Protein AF-A0A8S3V641-F1 (afdb_monomer)

Radius of gyration: 18.81 Å; Cα contacts (8 Å, |Δi|>4): 255; chains: 1; bounding box: 44×33×54 Å

InterPro domains:
  IPR019095 Mediator complex, subunit Med18 [PF09637] (17-59)
  IPR019095 Mediator complex, subunit Med18 [PF09637] (79-131)
  IPR019095 Mediator complex, subunit Med18 [PTHR13321] (17-131)

Nearest PDB structures (foldseek):
  7ena-assembly1_r  TM=8.636E-01  e=7.183E-16  Homo sapiens
  8trh-assembly1_R  TM=8.699E-01  e=7.711E-15  Homo sapiens
  5oaf-assembly1_C  TM=1.901E-01  e=6.448E-02  Homo sapiens
  8qk4-assembly1_A  TM=2.000E-01  e=1.369E-01  Bacillus subtilis subsp. subtilis str. 168
  4kc5-assembly1_A  TM=2.004E-01  e=4.616E-01  Mycetohabitans rhizoxinica

Mean predicted aligned error: 8.9 Å

Structure (mmCIF, N/CA/C/O backbone):
data_AF-A0A8S3V641-F1
#
_entry.id   AF-A0A8S3V641-F1
#
loop_
_atom_site.group_PDB
_atom_site.id
_atom_site.type_symbol
_atom_site.label_atom_id
_atom_site.label_alt_id
_atom_site.label_comp_id
_atom_site.label_asym_id
_atom_site.label_entity_id
_atom_site.label_seq_id
_atom_site.pdbx_PDB_ins_code
_atom_site.Cartn_x
_atom_site.Cartn_y
_atom_site.Cartn_z
_atom_site.occupancy
_atom_site.B_iso_or_equiv
_atom_site.auth_seq_id
_atom_site.auth_comp_id
_atom_site.auth_asym_id
_atom_site.auth_atom_id
_atom_site.pdbx_PDB_model_num
ATOM 1 N N . MET A 1 1 ? 20.352 8.095 -21.088 1.00 45.38 1 MET A N 1
ATOM 2 C CA . MET A 1 1 ? 20.990 9.124 -20.242 1.00 45.38 1 MET A CA 1
ATOM 3 C C . MET A 1 1 ? 19.860 9.740 -19.429 1.00 45.38 1 MET A C 1
ATOM 5 O O . MET A 1 1 ? 18.964 10.296 -20.045 1.00 45.38 1 MET A O 1
ATOM 9 N N . MET A 1 2 ? 19.784 9.488 -18.116 1.00 52.09 2 MET A N 1
ATOM 10 C CA . MET A 1 2 ? 18.722 10.068 -17.275 1.00 52.09 2 MET A CA 1
ATOM 11 C C . MET A 1 2 ? 18.947 11.575 -17.130 1.00 52.09 2 MET A C 1
ATOM 13 O O . MET A 1 2 ? 20.093 12.003 -17.002 1.00 52.09 2 MET A O 1
ATOM 17 N N . ASP A 1 3 ? 17.864 12.352 -17.146 1.00 77.75 3 ASP A N 1
ATOM 18 C CA . ASP A 1 3 ? 17.896 13.791 -16.883 1.00 77.75 3 ASP A CA 1
ATOM 19 C C . ASP A 1 3 ? 18.476 14.049 -15.473 1.00 77.75 3 ASP A C 1
ATOM 21 O O . ASP A 1 3 ? 17.988 13.463 -14.497 1.00 77.75 3 ASP A O 1
ATOM 25 N N . PRO A 1 4 ? 19.522 14.883 -15.325 1.00 73.12 4 PRO A N 1
ATOM 26 C CA . PRO A 1 4 ? 20.107 15.198 -14.024 1.00 73.12 4 PRO A CA 1
ATOM 27 C C . PRO A 1 4 ? 19.103 15.808 -13.031 1.00 73.12 4 PRO A C 1
ATOM 29 O O . PRO A 1 4 ? 19.246 15.583 -11.827 1.00 73.12 4 PRO A O 1
ATOM 32 N N . GLN A 1 5 ? 18.064 16.508 -13.499 1.00 69.12 5 GLN A N 1
ATOM 33 C CA . GLN A 1 5 ? 16.997 17.031 -12.638 1.00 69.12 5 GLN A CA 1
ATOM 34 C C . GLN A 1 5 ? 16.106 15.908 -12.097 1.00 69.12 5 GLN A C 1
ATOM 36 O O . GLN A 1 5 ? 15.787 15.893 -10.907 1.00 69.12 5 GLN A O 1
ATOM 41 N N . LEU A 1 6 ? 15.782 14.915 -12.931 1.00 66.75 6 LEU A N 1
ATOM 42 C CA . LEU A 1 6 ? 15.034 13.729 -12.513 1.00 66.75 6 LEU A CA 1
ATOM 43 C C . LEU A 1 6 ? 15.841 12.890 -11.511 1.00 66.75 6 LEU A C 1
ATOM 45 O O . LEU A 1 6 ? 15.300 12.433 -10.507 1.00 66.75 6 LEU A O 1
ATOM 49 N N . ALA A 1 7 ? 17.149 12.743 -11.734 1.00 66.31 7 ALA A N 1
ATOM 50 C CA . ALA A 1 7 ? 18.037 12.045 -10.805 1.00 66.31 7 ALA A CA 1
ATOM 51 C C . ALA A 1 7 ? 18.119 12.744 -9.434 1.00 66.31 7 ALA A C 1
ATOM 53 O O . ALA A 1 7 ? 18.244 12.081 -8.404 1.00 66.31 7 ALA A O 1
ATOM 54 N N . GLN A 1 8 ? 18.045 14.076 -9.407 1.00 67.69 8 GLN A N 1
ATOM 55 C CA . GLN A 1 8 ? 18.042 14.849 -8.168 1.00 67.69 8 GLN A CA 1
ATOM 56 C C . GLN A 1 8 ? 16.682 14.801 -7.455 1.00 67.69 8 GLN A C 1
ATOM 58 O O . GLN A 1 8 ? 16.654 14.667 -6.233 1.00 67.69 8 GLN A O 1
ATOM 63 N N . ALA A 1 9 ? 15.573 14.813 -8.199 1.00 65.56 9 ALA A N 1
ATOM 64 C CA . ALA A 1 9 ? 14.230 14.622 -7.653 1.00 65.56 9 ALA A CA 1
ATOM 65 C C . ALA A 1 9 ? 14.045 13.218 -7.046 1.00 65.56 9 ALA A C 1
ATOM 67 O O . ALA A 1 9 ? 13.547 13.096 -5.932 1.00 65.56 9 ALA A O 1
ATOM 68 N N . LEU A 1 10 ? 14.538 12.169 -7.716 1.00 64.56 10 LEU A N 1
ATOM 69 C CA . LEU A 1 10 ? 14.523 10.789 -7.207 1.00 64.56 10 LEU A CA 1
ATOM 70 C C . LEU A 1 10 ? 15.318 10.627 -5.903 1.00 64.56 10 LEU A C 1
ATOM 72 O O . LEU A 1 10 ? 14.926 9.844 -5.047 1.00 64.56 10 LEU A O 1
ATOM 76 N N . LYS A 1 11 ? 16.409 11.385 -5.719 1.00 65.88 11 LYS A N 1
ATOM 77 C CA . LYS A 1 11 ? 17.180 11.389 -4.461 1.00 65.88 11 LYS A CA 1
ATOM 78 C C . LYS A 1 11 ? 16.457 12.078 -3.303 1.00 65.88 11 LYS A C 1
ATOM 80 O O . LYS A 1 11 ? 16.758 11.782 -2.152 1.00 65.88 11 LYS A O 1
ATOM 85 N N . ALA A 1 12 ? 15.563 13.017 -3.601 1.00 66.56 12 ALA A N 1
ATOM 86 C CA . ALA A 1 12 ? 14.781 13.744 -2.605 1.00 66.56 12 ALA A CA 1
ATOM 87 C C . ALA A 1 12 ? 13.410 13.099 -2.335 1.00 66.56 12 ALA A C 1
ATOM 89 O O . ALA A 1 12 ? 12.759 13.449 -1.352 1.00 66.56 12 ALA A O 1
ATOM 90 N N . ALA A 1 13 ? 12.969 12.176 -3.192 1.00 73.94 13 ALA A N 1
ATOM 91 C CA . ALA A 1 13 ? 11.694 11.494 -3.049 1.00 73.94 13 ALA A CA 1
ATOM 92 C C . ALA A 1 13 ? 11.707 10.537 -1.840 1.00 73.94 13 ALA A C 1
ATOM 94 O O . ALA A 1 13 ? 12.716 9.869 -1.586 1.00 73.94 13 ALA A O 1
ATOM 95 N N . PRO A 1 14 ? 10.597 10.440 -1.088 1.00 77.75 14 PRO A N 1
ATOM 96 C CA . PRO A 1 14 ? 10.468 9.474 -0.009 1.00 77.75 14 PRO A CA 1
ATOM 97 C C . PRO A 1 14 ? 10.265 8.076 -0.601 1.00 77.75 14 PRO A C 1
ATOM 99 O O . PRO A 1 14 ? 9.141 7.634 -0.818 1.00 77.75 14 PRO A O 1
ATOM 102 N N . THR A 1 15 ? 11.368 7.395 -0.908 1.00 84.75 15 THR A N 1
ATOM 103 C CA . THR A 1 15 ? 11.342 6.061 -1.520 1.00 84.75 15 THR A CA 1
ATOM 104 C C . THR A 1 15 ? 11.480 4.930 -0.511 1.00 84.75 15 THR A C 1
ATOM 106 O O . THR A 1 15 ? 11.556 3.783 -0.931 1.00 84.75 15 THR A O 1
ATOM 109 N N . ASN A 1 16 ? 11.566 5.210 0.794 1.00 88.38 16 ASN A N 1
ATOM 110 C CA . ASN A 1 16 ? 11.606 4.174 1.823 1.00 88.38 16 ASN A CA 1
ATOM 111 C C . ASN A 1 16 ? 10.283 4.125 2.568 1.00 88.38 16 ASN A C 1
ATOM 113 O O . ASN A 1 16 ? 9.852 5.111 3.163 1.00 88.38 16 ASN A O 1
ATOM 117 N N . GLU A 1 17 ? 9.672 2.951 2.559 1.00 90.69 17 GLU A N 1
ATOM 118 C CA . GLU A 1 17 ? 8.514 2.643 3.375 1.00 90.69 17 GLU A CA 1
ATOM 119 C C . GLU A 1 17 ? 8.972 1.957 4.660 1.00 90.69 17 GLU A C 1
ATOM 121 O O . GLU A 1 17 ? 9.609 0.901 4.626 1.00 90.69 17 GLU A O 1
ATOM 126 N N . TYR A 1 18 ? 8.626 2.575 5.785 1.00 90.88 18 TYR A N 1
ATOM 127 C CA . TYR A 1 18 ? 8.708 1.996 7.116 1.00 90.88 18 TYR A CA 1
ATOM 128 C C . TYR A 1 18 ? 7.359 1.352 7.421 1.00 90.88 18 TYR A C 1
ATOM 130 O O . TYR A 1 18 ? 6.342 2.041 7.418 1.00 90.88 18 TYR A O 1
ATOM 138 N N . LEU A 1 19 ? 7.345 0.047 7.672 1.00 90.44 19 LEU A N 1
ATOM 139 C CA . LEU A 1 19 ? 6.132 -0.758 7.762 1.00 90.44 19 LEU A CA 1
ATOM 140 C C . LEU A 1 19 ? 6.093 -1.572 9.061 1.00 90.44 19 LEU A C 1
ATOM 142 O O . LEU A 1 19 ? 7.030 -2.310 9.386 1.00 90.44 19 LEU A O 1
ATOM 146 N N . LEU A 1 20 ? 4.974 -1.473 9.777 1.00 90.50 20 LEU A N 1
ATOM 147 C CA . LEU A 1 20 ? 4.577 -2.381 10.848 1.00 90.50 20 LEU A CA 1
ATOM 148 C C . LEU A 1 20 ? 3.245 -3.029 10.487 1.00 90.50 20 LEU A C 1
ATOM 150 O O . LEU A 1 20 ? 2.289 -2.346 10.130 1.00 90.50 20 LEU A O 1
ATOM 154 N N . GLN A 1 21 ? 3.183 -4.349 10.628 1.00 89.38 21 GLN A N 1
ATOM 155 C CA . GLN A 1 21 ? 1.979 -5.131 10.385 1.00 89.38 21 GLN A CA 1
ATOM 156 C C . GLN A 1 21 ? 1.665 -5.999 11.600 1.00 89.38 21 GLN A C 1
ATOM 158 O O . GLN A 1 21 ? 2.558 -6.525 12.270 1.00 89.38 21 GLN A O 1
ATOM 163 N N . GLY A 1 22 ? 0.378 -6.145 11.876 1.00 88.75 22 GLY A N 1
ATOM 164 C CA . GLY A 1 22 ? -0.165 -7.004 12.912 1.00 88.75 22 GLY A CA 1
ATOM 165 C C . GLY A 1 22 ? -1.527 -7.535 12.494 1.00 88.75 22 GLY A C 1
ATOM 166 O O . GLY A 1 22 ? -2.053 -7.191 11.440 1.00 88.75 22 GLY A O 1
ATOM 167 N N . SER A 1 23 ? -2.111 -8.381 13.330 1.00 89.25 23 SER A N 1
ATOM 168 C CA . SER A 1 23 ? -3.477 -8.849 13.123 1.00 89.25 23 SER A CA 1
ATOM 169 C C . SER A 1 23 ? -4.273 -8.728 14.408 1.00 89.25 23 SER A C 1
ATOM 171 O O . SER A 1 23 ? -3.712 -8.772 15.507 1.00 89.25 23 SER A O 1
ATOM 173 N N . ILE A 1 24 ? -5.580 -8.566 14.262 1.00 89.06 24 ILE A N 1
ATOM 174 C CA . ILE A 1 24 ? -6.515 -8.547 15.375 1.00 89.06 24 ILE A CA 1
ATOM 175 C C . ILE A 1 24 ? -7.702 -9.448 15.063 1.00 89.06 24 ILE A C 1
ATOM 177 O O . ILE A 1 24 ? -8.190 -9.485 13.938 1.00 89.06 24 ILE A O 1
ATOM 181 N N . LEU A 1 25 ? -8.148 -10.202 16.063 1.00 87.69 25 LEU A N 1
ATOM 182 C CA . LEU A 1 25 ? -9.339 -11.035 15.943 1.00 87.69 25 LEU A CA 1
ATOM 183 C C . LEU A 1 25 ? -10.594 -10.167 15.902 1.00 87.69 25 LEU A C 1
ATOM 185 O O . LEU A 1 25 ? -10.638 -9.097 16.516 1.00 87.69 25 LEU A O 1
ATOM 189 N N . ASP A 1 26 ? -11.644 -10.684 15.274 1.00 84.94 26 ASP A N 1
ATOM 190 C CA . ASP A 1 26 ? -12.930 -9.995 15.169 1.00 84.94 26 ASP A CA 1
ATOM 191 C C . ASP A 1 26 ? -13.490 -9.573 16.529 1.00 84.94 26 ASP A C 1
ATOM 193 O O . ASP A 1 26 ? -13.999 -8.463 16.684 1.00 84.94 26 ASP A O 1
ATOM 197 N N . SER A 1 27 ? -13.296 -10.411 17.550 1.00 86.00 27 SER A N 1
ATOM 198 C CA . SER A 1 27 ? -13.713 -10.148 18.932 1.00 86.00 27 SER A CA 1
ATOM 199 C C . SER A 1 27 ? -13.087 -8.898 19.553 1.00 86.00 27 SER A C 1
ATOM 201 O O . SER A 1 27 ? -13.609 -8.369 20.529 1.00 86.00 27 SER A O 1
ATOM 203 N N . SER A 1 28 ? -11.943 -8.449 19.039 1.00 86.69 28 SER A N 1
ATOM 204 C CA . SER A 1 28 ? -11.170 -7.340 19.604 1.00 86.69 28 SER A CA 1
ATOM 205 C C . SER A 1 28 ? -11.196 -6.091 18.718 1.00 86.69 28 SER A C 1
ATOM 207 O O . SER A 1 28 ? -10.629 -5.066 19.102 1.00 86.69 28 SER A O 1
ATOM 209 N N . LEU A 1 29 ? -11.873 -6.146 17.564 1.00 84.56 29 LEU A N 1
ATOM 210 C CA . LEU A 1 29 ? -11.930 -5.048 16.598 1.00 84.56 29 LEU A CA 1
ATOM 211 C C . LEU A 1 29 ? -12.511 -3.767 17.210 1.00 84.56 29 LEU A C 1
ATOM 213 O O . LEU A 1 29 ? -11.911 -2.702 17.094 1.00 84.56 29 LEU A O 1
ATOM 217 N N . GLU A 1 30 ? -13.663 -3.862 17.877 1.00 85.25 30 GLU A N 1
ATOM 218 C CA . GLU A 1 30 ? -14.359 -2.694 18.436 1.00 85.25 30 GLU A CA 1
ATOM 219 C C . GLU A 1 30 ? -13.501 -1.962 19.477 1.00 85.25 30 GLU A C 1
ATOM 221 O O . GLU A 1 30 ? -13.393 -0.733 19.470 1.00 85.25 30 GLU A O 1
ATOM 226 N N . VAL A 1 31 ? -12.810 -2.734 20.320 1.00 86.81 31 VAL A N 1
ATOM 227 C CA . VAL A 1 31 ? -11.887 -2.215 21.332 1.00 86.81 31 VAL A CA 1
ATOM 228 C C . VAL A 1 31 ? -10.727 -1.463 20.677 1.00 86.81 31 VAL A C 1
ATOM 230 O O . VAL A 1 31 ? -10.370 -0.370 21.124 1.00 86.81 31 VAL A O 1
ATOM 233 N N . LEU A 1 32 ? -10.149 -2.011 19.603 1.00 85.62 32 LEU A N 1
ATOM 234 C CA . LEU A 1 32 ? -9.084 -1.342 18.857 1.00 85.62 32 LEU A CA 1
ATOM 235 C C . LEU A 1 32 ? -9.580 -0.047 18.204 1.00 85.62 32 LEU A C 1
ATOM 237 O O . LEU A 1 32 ? -8.921 0.981 18.345 1.00 85.62 32 LEU A O 1
ATOM 241 N N . LEU A 1 33 ? -10.739 -0.068 17.542 1.00 85.00 33 LEU A N 1
ATOM 242 C CA . LEU A 1 33 ? -11.307 1.113 16.884 1.00 85.00 33 LEU A CA 1
ATOM 243 C C . LEU A 1 33 ? -11.564 2.249 17.878 1.00 85.00 33 LEU A C 1
ATOM 245 O O . LEU A 1 33 ? -11.164 3.385 17.624 1.00 85.00 33 LEU A O 1
ATOM 249 N N . CYS A 1 34 ? -12.167 1.951 19.032 1.00 84.00 34 CYS A N 1
ATOM 250 C CA . CYS A 1 34 ? -12.407 2.948 20.076 1.00 84.00 34 CYS A CA 1
ATOM 251 C C . CYS A 1 34 ? -11.100 3.599 20.559 1.00 84.00 34 CYS A C 1
ATOM 253 O O . CYS A 1 34 ? -11.053 4.801 20.825 1.00 84.00 34 CYS A O 1
ATOM 255 N N . ARG A 1 35 ? -10.018 2.820 20.650 1.00 84.00 35 ARG A N 1
ATOM 256 C CA . ARG A 1 35 ? -8.709 3.310 21.100 1.00 84.00 35 ARG A CA 1
ATOM 257 C C . ARG A 1 35 ? -7.991 4.121 20.045 1.00 84.00 35 ARG A C 1
ATOM 259 O O . ARG A 1 35 ? -7.420 5.147 20.388 1.00 84.00 35 ARG A O 1
ATOM 266 N N . LEU A 1 36 ? -8.036 3.693 18.785 1.00 83.88 36 LEU A N 1
ATOM 267 C CA . LEU A 1 36 ? -7.487 4.471 17.678 1.00 83.88 36 LEU A CA 1
ATOM 268 C C . LEU A 1 36 ? -8.194 5.826 17.573 1.00 83.88 36 LEU A C 1
ATOM 270 O O . LEU A 1 36 ? -7.515 6.842 17.467 1.00 83.88 36 LEU A O 1
ATOM 274 N N . LYS A 1 37 ? -9.526 5.866 17.728 1.00 83.81 37 LYS A N 1
ATOM 275 C CA . LYS A 1 37 ? -10.294 7.124 17.773 1.00 83.81 37 LYS A CA 1
ATOM 276 C C . LYS A 1 37 ? -9.809 8.057 18.888 1.00 83.81 37 LYS A C 1
ATOM 278 O O . LYS A 1 37 ? -9.571 9.231 18.627 1.00 83.81 37 LYS A O 1
ATOM 283 N N . GLY A 1 38 ? -9.601 7.530 20.099 1.00 83.31 38 GLY A N 1
ATOM 284 C CA . GLY A 1 38 ? -9.087 8.315 21.226 1.00 83.31 38 GLY A CA 1
ATOM 285 C C . GLY A 1 38 ? -7.618 8.735 21.086 1.00 83.31 38 GLY A C 1
ATOM 286 O O . GLY A 1 38 ? -7.253 9.831 21.494 1.00 83.31 38 GLY A O 1
ATOM 287 N N . LEU A 1 39 ? -6.769 7.886 20.503 1.00 84.12 39 LEU A N 1
ATOM 288 C CA . LEU A 1 39 ? -5.336 8.150 20.342 1.00 84.12 39 LEU A CA 1
ATOM 289 C C . LEU A 1 39 ? -5.047 9.146 19.213 1.00 84.12 39 LEU A C 1
ATOM 291 O O . LEU A 1 39 ? -4.109 9.932 19.317 1.00 84.12 39 LEU A O 1
ATOM 295 N N . CYS A 1 40 ? -5.840 9.103 18.143 1.00 80.31 40 CYS A N 1
ATOM 296 C CA . CYS A 1 40 ? -5.704 9.978 16.982 1.00 80.31 40 CYS A CA 1
ATOM 297 C C . CYS A 1 40 ? -6.505 11.285 17.103 1.00 80.31 40 CYS A C 1
ATOM 299 O O . CYS A 1 40 ? -6.523 12.047 16.142 1.00 80.31 40 CYS A O 1
ATOM 301 N N . ASP A 1 41 ? -7.179 11.525 18.237 1.00 78.62 41 ASP A N 1
ATOM 302 C CA . ASP A 1 41 ? -8.088 12.667 18.452 1.00 78.62 41 ASP A CA 1
ATOM 303 C C . ASP A 1 41 ? -9.139 12.814 17.326 1.00 78.62 41 ASP A C 1
ATOM 305 O O . ASP A 1 41 ? -9.547 13.901 16.927 1.00 78.62 41 ASP A O 1
ATOM 309 N N . HIS A 1 42 ? -9.551 11.672 16.763 1.00 64.94 42 HIS A N 1
ATOM 310 C CA . HIS A 1 42 ? -10.378 11.555 15.557 1.00 64.94 42 HIS A CA 1
ATOM 311 C C . HIS A 1 42 ? -11.805 11.126 15.935 1.00 64.94 42 HIS A C 1
ATOM 313 O O . HIS A 1 42 ? -12.360 10.184 15.369 1.00 64.94 42 HIS A O 1
ATOM 319 N N . ALA A 1 43 ? -12.368 11.745 16.977 1.00 61.66 43 ALA A N 1
ATOM 320 C CA . ALA A 1 43 ? -13.670 11.356 17.523 1.00 61.66 43 ALA A CA 1
ATOM 321 C C . ALA A 1 43 ? -14.855 11.818 16.650 1.00 61.66 43 ALA A C 1
ATOM 323 O O . ALA A 1 43 ? -15.862 11.114 16.589 1.00 61.66 43 ALA A O 1
ATOM 324 N N . ASP A 1 44 ? -14.712 12.952 15.951 1.00 61.62 44 ASP A N 1
ATOM 325 C CA . ASP A 1 44 ? -15.831 13.664 15.307 1.00 61.62 44 ASP A CA 1
ATOM 326 C C . ASP A 1 44 ? -15.773 13.718 13.768 1.00 61.62 44 ASP A C 1
ATOM 328 O O . ASP A 1 44 ? -16.677 14.251 13.120 1.00 61.62 44 ASP A O 1
ATOM 332 N N . SER A 1 45 ? -14.722 13.190 13.147 1.00 62.22 45 SER A N 1
ATOM 333 C CA . SER A 1 45 ? -14.571 13.197 11.689 1.00 62.22 45 SER A CA 1
ATOM 334 C C . SER A 1 45 ? -15.300 12.025 11.031 1.00 62.22 45 SER A C 1
ATOM 336 O O . SER A 1 45 ? -15.345 10.921 11.582 1.00 62.22 45 SER A O 1
ATOM 338 N N . PRO A 1 46 ? -15.878 12.240 9.834 1.00 63.84 46 PRO A N 1
ATOM 339 C CA . PRO A 1 46 ? -16.498 11.162 9.084 1.00 63.84 46 PRO A CA 1
ATOM 340 C C . PRO A 1 46 ? -15.433 10.120 8.742 1.00 63.84 46 PRO A C 1
ATOM 342 O O . PRO A 1 46 ? -14.366 10.463 8.240 1.00 63.84 46 PRO A O 1
ATOM 345 N N . GLU A 1 47 ? -15.731 8.852 9.016 1.00 63.97 47 GLU A N 1
ATOM 346 C CA . GLU A 1 47 ? -14.837 7.744 8.685 1.00 63.97 47 GLU A CA 1
ATOM 347 C C . GLU A 1 47 ? -14.535 7.760 7.179 1.00 63.97 47 GLU A C 1
ATOM 349 O O . GLU A 1 47 ? -15.448 7.674 6.348 1.00 63.97 47 GLU A O 1
ATOM 354 N N . GLU A 1 48 ? -13.256 7.904 6.826 1.00 64.94 48 GLU A N 1
ATOM 355 C CA 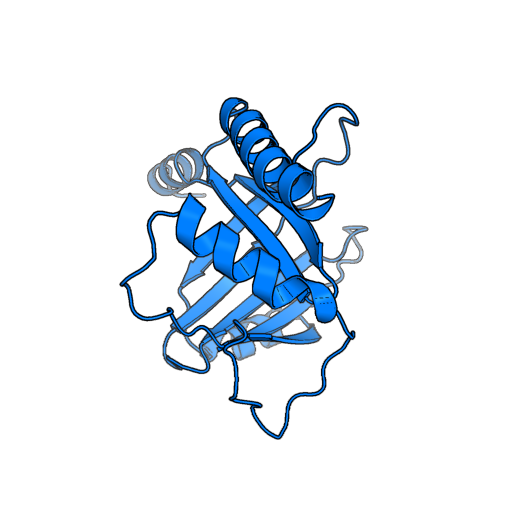. GLU A 1 48 ? -12.821 7.893 5.434 1.00 64.94 48 GL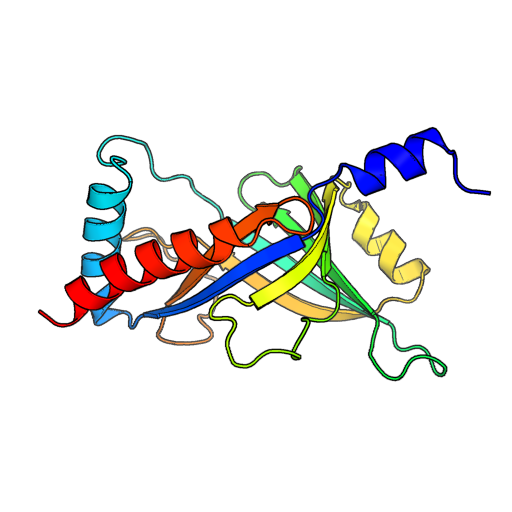U A CA 1
ATOM 356 C C . GLU A 1 48 ? -13.019 6.488 4.859 1.00 64.94 48 GLU A C 1
ATOM 358 O O . GLU A 1 48 ? -12.512 5.492 5.375 1.00 64.94 48 GLU A O 1
ATOM 363 N N . LYS A 1 49 ? -13.822 6.395 3.798 1.00 73.12 49 LYS A N 1
ATOM 364 C CA . LYS A 1 49 ? -14.131 5.120 3.156 1.00 73.12 49 LYS A CA 1
ATOM 365 C C . LYS A 1 49 ? -13.091 4.851 2.087 1.00 73.12 49 LYS A C 1
ATOM 367 O O . LYS A 1 49 ? -13.083 5.540 1.070 1.00 73.12 49 LYS A O 1
ATOM 372 N N . PHE A 1 50 ? -12.297 3.802 2.272 1.00 84.19 50 PHE A N 1
ATOM 373 C CA . PHE A 1 50 ? -11.514 3.234 1.183 1.00 84.19 50 PHE A CA 1
ATOM 374 C C . PHE A 1 50 ? -11.912 1.776 0.948 1.00 84.19 50 PHE A C 1
ATOM 376 O O . PHE A 1 50 ? -12.052 0.969 1.875 1.00 84.19 50 PHE A O 1
ATOM 383 N N . VAL A 1 51 ? -12.151 1.473 -0.321 1.00 89.62 51 VAL A N 1
ATOM 384 C CA . VAL A 1 51 ? -12.345 0.124 -0.837 1.00 89.62 51 VAL A CA 1
ATOM 385 C C . VAL A 1 51 ? -11.560 0.093 -2.126 1.00 89.62 51 VAL A C 1
ATOM 387 O O . VAL A 1 51 ? -11.951 0.755 -3.084 1.00 89.62 51 VAL A O 1
ATOM 390 N N . ASP A 1 52 ? -10.458 -0.634 -2.140 1.00 91.75 52 ASP A N 1
ATOM 391 C CA . ASP A 1 52 ? -9.537 -0.609 -3.263 1.00 91.75 52 ASP A CA 1
ATOM 392 C C . ASP A 1 52 ? -9.299 -2.013 -3.781 1.00 91.75 52 ASP A C 1
ATOM 394 O O . ASP A 1 52 ? -9.153 -2.963 -3.010 1.00 91.75 52 ASP A O 1
ATOM 398 N N . HIS A 1 53 ? -9.275 -2.126 -5.102 1.00 93.81 53 HIS A N 1
ATOM 399 C CA . HIS A 1 53 ? -8.912 -3.352 -5.781 1.00 93.81 53 HIS A CA 1
ATOM 400 C C . HIS A 1 53 ? -7.426 -3.305 -6.119 1.00 93.81 53 HIS A C 1
ATOM 402 O O . HIS A 1 53 ? -6.967 -2.397 -6.816 1.00 93.81 53 HIS A O 1
ATOM 408 N N . GLU A 1 54 ? -6.686 -4.279 -5.606 1.00 95.38 54 GLU A N 1
ATOM 409 C CA . GLU A 1 54 ? -5.250 -4.404 -5.783 1.00 95.38 54 GLU A CA 1
ATOM 410 C C . GLU A 1 54 ? -4.932 -5.650 -6.616 1.00 95.38 54 GLU A C 1
ATOM 412 O O . GLU A 1 54 ? -5.356 -6.759 -6.296 1.00 95.38 54 GLU A O 1
ATOM 417 N N . MET A 1 55 ? -4.184 -5.460 -7.701 1.00 96.44 55 MET A N 1
ATOM 418 C CA . MET A 1 55 ? -3.770 -6.499 -8.641 1.00 96.44 55 MET A CA 1
ATOM 419 C C . MET A 1 55 ? -2.247 -6.559 -8.682 1.00 96.44 55 MET A C 1
ATOM 421 O O . MET A 1 55 ? -1.582 -5.586 -9.045 1.00 96.44 55 MET A O 1
ATOM 425 N N . VAL A 1 56 ? -1.679 -7.714 -8.353 1.00 96.31 56 VAL A N 1
ATOM 426 C CA . VAL A 1 56 ? -0.231 -7.917 -8.328 1.00 96.31 56 VAL A CA 1
ATOM 427 C C . VAL A 1 56 ? 0.219 -8.580 -9.621 1.00 96.31 56 VAL A C 1
ATOM 429 O O . VAL A 1 56 ? -0.178 -9.694 -9.956 1.00 96.31 56 VAL A O 1
ATOM 432 N N . TYR A 1 57 ? 1.092 -7.890 -10.343 1.00 96.12 57 TYR A N 1
ATOM 433 C CA . TYR A 1 57 ? 1.692 -8.326 -11.593 1.00 96.12 57 TYR A CA 1
ATOM 434 C C . TYR A 1 57 ? 3.141 -8.737 -11.366 1.00 96.12 57 TYR A C 1
ATOM 436 O O . TYR A 1 57 ? 3.914 -8.006 -10.752 1.00 96.12 57 TYR A O 1
ATOM 444 N N . ALA A 1 58 ? 3.542 -9.879 -11.917 1.00 94.50 58 ALA A N 1
ATOM 445 C CA . ALA A 1 58 ? 4.905 -10.383 -11.824 1.00 94.50 58 ALA A CA 1
ATOM 446 C C . ALA A 1 58 ? 5.493 -10.687 -13.207 1.00 94.50 58 ALA A C 1
ATOM 448 O O . ALA A 1 58 ? 4.800 -11.147 -14.119 1.00 94.50 58 ALA A O 1
ATOM 449 N N . ILE A 1 59 ? 6.801 -10.481 -13.352 1.00 92.81 59 ILE A N 1
ATOM 450 C CA . ILE A 1 59 ? 7.579 -10.974 -14.488 1.00 92.81 59 ILE A CA 1
ATOM 451 C C . ILE A 1 59 ? 8.789 -11.752 -13.974 1.00 92.81 59 ILE A C 1
ATOM 453 O O . ILE A 1 59 ? 9.519 -11.317 -13.079 1.00 92.81 59 ILE A O 1
ATOM 457 N N . LYS A 1 60 ? 9.003 -12.940 -14.541 1.00 87.56 60 LYS A N 1
ATOM 458 C CA . LYS A 1 60 ? 10.181 -13.763 -14.260 1.00 87.56 60 LYS A CA 1
ATOM 459 C C . LYS A 1 60 ? 11.215 -13.492 -15.338 1.00 87.56 60 LYS A C 1
ATOM 461 O O . LYS A 1 60 ? 10.925 -13.642 -16.521 1.00 87.56 60 LYS A O 1
ATOM 466 N N . ASN A 1 61 ? 12.420 -13.122 -14.928 1.00 79.19 61 ASN A N 1
ATOM 467 C CA . ASN A 1 61 ? 13.552 -13.009 -15.833 1.00 79.19 61 ASN A CA 1
ATOM 468 C C . ASN A 1 61 ? 14.503 -14.179 -15.575 1.00 79.19 61 ASN A C 1
ATOM 470 O O . ASN A 1 61 ? 14.864 -14.430 -14.431 1.00 79.19 61 ASN A O 1
ATOM 474 N N . ALA A 1 62 ? 14.936 -14.878 -16.625 1.00 74.88 62 ALA A N 1
ATOM 475 C CA . ALA A 1 62 ? 15.895 -15.975 -16.500 1.00 74.88 62 ALA A CA 1
ATOM 476 C C . ALA A 1 62 ? 17.232 -15.538 -15.865 1.00 74.88 62 ALA A C 1
ATOM 478 O O . ALA A 1 62 ? 17.952 -16.378 -15.329 1.00 74.88 62 ALA A O 1
ATOM 479 N N . SER A 1 63 ? 17.566 -14.242 -15.909 1.00 76.75 63 SER A N 1
ATOM 480 C CA . SER A 1 63 ? 18.790 -13.691 -15.319 1.00 76.75 63 SER A CA 1
ATOM 481 C C . SER A 1 63 ? 18.653 -13.199 -13.873 1.00 76.75 63 SER A C 1
ATOM 483 O O . SER A 1 63 ? 19.678 -13.027 -13.214 1.00 76.75 63 SER A O 1
ATOM 485 N N . ILE A 1 64 ? 17.435 -12.972 -13.362 1.00 74.00 64 ILE A N 1
ATOM 486 C CA . ILE A 1 64 ? 17.203 -12.438 -12.009 1.00 74.00 64 ILE A CA 1
ATOM 487 C C . ILE A 1 64 ? 16.444 -13.493 -11.192 1.00 74.00 64 ILE A C 1
ATOM 489 O O . ILE A 1 64 ? 15.319 -13.837 -11.546 1.00 74.00 64 ILE A O 1
ATOM 493 N N . PRO A 1 65 ? 17.021 -14.010 -10.091 1.00 74.38 65 PRO A N 1
ATOM 494 C CA . PRO A 1 65 ? 16.433 -15.129 -9.352 1.00 74.38 65 PRO A CA 1
ATOM 495 C C . PRO A 1 65 ? 15.112 -14.790 -8.644 1.00 74.38 65 PRO A C 1
ATOM 497 O O . PRO A 1 65 ? 14.336 -15.699 -8.359 1.00 74.38 65 PRO A O 1
ATOM 500 N N . GLN A 1 66 ? 14.835 -13.512 -8.366 1.00 79.50 66 GLN A N 1
ATOM 501 C CA . GLN A 1 66 ? 13.552 -13.064 -7.817 1.00 79.50 66 GLN A CA 1
ATOM 502 C C . GLN A 1 66 ? 12.669 -12.447 -8.912 1.00 79.50 66 GLN A C 1
ATOM 504 O O . GLN A 1 66 ? 13.170 -11.651 -9.711 1.00 79.50 66 GLN A O 1
ATOM 509 N N . PRO A 1 67 ? 11.365 -12.788 -8.957 1.00 84.81 67 PRO A N 1
ATOM 510 C CA . PRO A 1 67 ? 10.434 -12.154 -9.878 1.00 84.81 67 PRO A CA 1
ATOM 511 C C . PRO A 1 67 ? 10.317 -10.663 -9.556 1.00 84.81 67 PRO A C 1
ATOM 513 O O . PRO A 1 67 ? 10.187 -10.279 -8.395 1.00 84.81 67 PRO A O 1
ATOM 516 N N . LEU A 1 68 ? 10.345 -9.827 -10.591 1.00 89.62 68 LEU A N 1
ATOM 517 C CA . LEU A 1 68 ? 10.022 -8.413 -10.447 1.00 89.62 68 LEU A CA 1
ATOM 518 C C . LEU A 1 68 ? 8.502 -8.290 -10.318 1.00 89.62 68 LEU A C 1
ATOM 520 O O . LEU A 1 68 ? 7.780 -8.845 -11.149 1.00 89.62 68 LEU A O 1
ATOM 524 N N . GLN A 1 69 ? 8.033 -7.584 -9.290 1.00 92.44 69 GLN A N 1
ATOM 525 C CA . GLN A 1 69 ? 6.611 -7.429 -8.988 1.00 92.44 69 GLN A CA 1
ATOM 526 C C . GLN A 1 69 ? 6.198 -5.955 -8.987 1.00 92.44 69 GLN A C 1
ATOM 528 O O . GLN A 1 69 ? 6.927 -5.093 -8.493 1.00 92.44 69 GLN A O 1
ATOM 533 N N . TYR A 1 70 ? 5.006 -5.695 -9.513 1.00 95.06 70 TYR A N 1
ATOM 534 C CA . TYR A 1 70 ? 4.298 -4.425 -9.416 1.00 95.06 70 TYR A CA 1
ATOM 535 C C . TYR A 1 70 ? 2.908 -4.666 -8.836 1.00 95.06 70 TYR A C 1
ATOM 537 O O . TYR A 1 70 ? 2.262 -5.655 -9.172 1.00 95.06 70 TYR A O 1
ATOM 545 N N . SER A 1 71 ? 2.443 -3.749 -7.999 1.00 95.75 71 SER A N 1
ATOM 546 C CA . SER A 1 71 ? 1.062 -3.701 -7.534 1.00 95.75 71 SER A CA 1
ATOM 547 C C . SER A 1 71 ? 0.333 -2.572 -8.260 1.00 95.75 71 SER A C 1
ATOM 549 O O . SER A 1 71 ? 0.818 -1.442 -8.302 1.00 95.75 71 SER A O 1
ATOM 551 N N . VAL A 1 72 ? -0.802 -2.884 -8.878 1.00 96.81 72 VAL A N 1
ATOM 552 C CA . VAL A 1 72 ? -1.718 -1.901 -9.457 1.00 96.81 72 VAL A CA 1
ATOM 553 C C . VAL A 1 72 ? -2.913 -1.785 -8.532 1.00 96.81 72 VAL A C 1
ATOM 555 O O . VAL A 1 72 ? -3.614 -2.769 -8.309 1.00 96.81 72 VAL A O 1
ATOM 558 N N . ARG A 1 73 ? -3.169 -0.583 -8.028 1.00 95.56 73 ARG A N 1
ATOM 559 C CA . ARG A 1 73 ? -4.301 -0.285 -7.151 1.00 95.56 73 ARG A CA 1
ATOM 560 C C . ARG A 1 73 ? -5.232 0.699 -7.837 1.00 95.56 73 ARG A C 1
ATOM 562 O O . ARG A 1 73 ? -4.770 1.680 -8.417 1.00 95.56 73 ARG A O 1
ATOM 569 N N . HIS A 1 74 ? -6.534 0.475 -7.722 1.00 94.69 74 HIS A N 1
ATOM 570 C CA . HIS A 1 74 ? -7.522 1.512 -8.005 1.00 94.69 74 HIS A CA 1
ATOM 571 C C . HIS A 1 74 ? -8.634 1.527 -6.969 1.00 94.69 74 HIS A C 1
ATOM 573 O O . HIS A 1 74 ? -8.933 0.504 -6.345 1.00 94.69 74 HIS A O 1
ATOM 579 N N . SER A 1 75 ? -9.222 2.705 -6.766 1.00 91.44 75 SER A N 1
ATOM 580 C CA . SER A 1 75 ? -10.293 2.855 -5.790 1.00 91.44 75 SER A CA 1
ATOM 581 C C . SER A 1 75 ? -11.650 2.489 -6.373 1.00 91.44 75 SER A C 1
ATOM 583 O O . SER A 1 75 ? -12.101 3.073 -7.351 1.00 91.44 75 SER A O 1
ATOM 585 N N . LEU A 1 76 ? -12.369 1.592 -5.704 1.00 89.31 76 LEU A N 1
ATOM 586 C CA . LEU A 1 76 ? -13.752 1.250 -6.047 1.00 89.31 76 LEU A CA 1
ATOM 587 C C . LEU A 1 76 ? -14.743 2.346 -5.631 1.00 89.31 76 LEU A C 1
ATOM 589 O O . LEU A 1 76 ? -15.884 2.352 -6.090 1.00 89.31 76 LEU A O 1
ATOM 593 N N . VAL A 1 77 ? -14.318 3.275 -4.767 1.00 87.38 77 VAL A N 1
ATOM 594 C CA . VAL A 1 77 ? -15.100 4.461 -4.381 1.00 87.38 77 VAL A CA 1
ATOM 595 C C . VAL A 1 77 ? -14.852 5.616 -5.357 1.00 87.38 77 VAL A C 1
ATOM 597 O O . VAL A 1 77 ? -15.775 6.367 -5.669 1.00 87.38 77 VAL A O 1
ATOM 600 N N . GLN A 1 78 ? -13.619 5.745 -5.859 1.00 87.62 78 GLN A N 1
ATOM 601 C CA . GLN A 1 78 ? -13.205 6.751 -6.842 1.00 87.62 78 GLN A CA 1
ATOM 602 C C . GLN A 1 78 ? -12.500 6.071 -8.034 1.00 87.62 78 GLN A C 1
ATOM 604 O O . GLN A 1 78 ? -11.268 6.045 -8.070 1.00 87.62 78 GLN A O 1
ATOM 609 N N . PRO A 1 79 ? -13.255 5.547 -9.022 1.00 84.62 79 PRO A N 1
ATOM 610 C CA . PRO A 1 79 ? -12.716 4.691 -10.094 1.00 84.62 79 PRO A CA 1
ATOM 611 C C . PRO A 1 79 ? -11.650 5.333 -10.990 1.00 84.62 79 PRO A C 1
ATOM 613 O O . PRO A 1 79 ? -10.911 4.636 -11.679 1.00 84.62 79 PRO A O 1
ATOM 616 N N . GLU A 1 80 ? -11.565 6.662 -10.984 1.00 86.94 80 GLU A N 1
ATOM 617 C CA . GLU A 1 80 ? -10.580 7.440 -11.742 1.00 86.94 80 GLU A CA 1
ATOM 618 C C . GLU A 1 80 ? -9.167 7.370 -11.124 1.00 86.94 80 GLU A C 1
ATOM 620 O O . GLU A 1 80 ? -8.185 7.747 -11.761 1.00 86.94 80 GLU A O 1
ATOM 625 N N . ASN A 1 81 ? -9.040 6.923 -9.870 1.00 90.81 81 ASN A N 1
ATOM 626 C CA . ASN A 1 81 ? -7.777 6.920 -9.140 1.00 90.81 81 ASN A CA 1
ATOM 627 C C . ASN A 1 81 ? -7.036 5.592 -9.334 1.00 90.81 81 ASN A C 1
ATOM 629 O O . ASN A 1 81 ? -7.308 4.626 -8.622 1.00 90.81 81 ASN A O 1
ATOM 633 N N . TRP A 1 82 ? -6.097 5.568 -10.283 1.00 94.81 82 TRP A N 1
ATOM 634 C CA . TRP A 1 82 ? -5.221 4.429 -10.559 1.00 94.81 82 TRP A CA 1
ATOM 635 C C . TRP A 1 82 ? -3.791 4.707 -10.113 1.00 94.81 82 TRP A C 1
ATOM 637 O O . TRP A 1 82 ? -3.231 5.776 -10.361 1.00 94.81 82 TRP A O 1
ATOM 647 N N . GLN A 1 83 ? -3.166 3.711 -9.501 1.00 95.06 83 GLN A N 1
ATOM 648 C CA . GLN A 1 83 ? -1.823 3.797 -8.948 1.00 95.06 83 GLN A CA 1
ATOM 649 C C . GLN A 1 83 ? -1.017 2.559 -9.328 1.00 95.06 83 GLN A C 1
ATOM 651 O O . GLN A 1 83 ? -1.509 1.433 -9.250 1.00 95.06 83 GLN A O 1
ATOM 656 N N . LEU A 1 84 ? 0.234 2.776 -9.723 1.00 95.94 84 LEU A N 1
ATOM 657 C CA . LEU A 1 84 ? 1.214 1.726 -9.956 1.00 95.94 84 LEU A CA 1
ATOM 658 C C . LEU A 1 84 ? 2.304 1.837 -8.897 1.00 95.94 84 LEU A C 1
ATOM 660 O O . LEU A 1 84 ? 3.030 2.831 -8.834 1.00 95.94 84 LEU A O 1
ATOM 664 N N . ARG A 1 85 ? 2.451 0.778 -8.108 1.00 94.25 85 ARG A N 1
ATOM 665 C CA . ARG A 1 85 ? 3.400 0.698 -7.00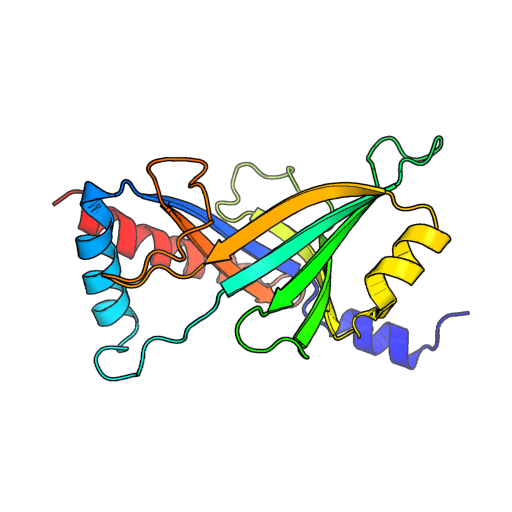9 1.00 94.25 85 ARG A CA 1
ATOM 666 C C . ARG A 1 85 ? 4.452 -0.373 -7.255 1.00 94.25 85 ARG A C 1
ATOM 668 O O . ARG A 1 85 ? 4.153 -1.537 -7.518 1.00 94.25 85 ARG A O 1
ATOM 675 N N . TYR A 1 86 ? 5.708 0.020 -7.108 1.00 92.19 86 TYR A N 1
ATOM 676 C CA . TYR A 1 86 ? 6.844 -0.881 -6.989 1.00 92.19 86 TYR A CA 1
ATOM 677 C C . TYR A 1 86 ? 7.219 -1.050 -5.524 1.00 92.19 86 TYR A C 1
ATOM 679 O O . TYR A 1 86 ? 7.414 -0.059 -4.820 1.00 92.19 86 TYR A O 1
ATOM 687 N N . LEU A 1 87 ? 7.401 -2.297 -5.099 1.00 87.19 87 LEU A N 1
ATOM 688 C CA . LEU A 1 87 ? 7.939 -2.632 -3.788 1.00 87.19 87 LEU A CA 1
ATOM 689 C C . LEU A 1 87 ? 9.259 -3.375 -3.982 1.00 87.19 87 LEU A C 1
ATOM 691 O O . LEU A 1 87 ? 9.309 -4.459 -4.561 1.00 87.19 87 LEU A O 1
ATOM 695 N N . GLY A 1 88 ? 10.344 -2.760 -3.524 1.00 82.81 88 GLY A N 1
ATOM 696 C CA . GLY A 1 88 ? 11.662 -3.369 -3.526 1.00 82.81 88 GLY A CA 1
ATOM 697 C C . GLY A 1 88 ? 11.804 -4.433 -2.444 1.00 82.81 88 GLY A C 1
ATOM 698 O O . GLY A 1 88 ? 10.969 -4.580 -1.552 1.00 82.81 88 GLY A O 1
ATOM 699 N N . HIS A 1 89 ? 12.912 -5.167 -2.515 1.00 75.38 89 HIS A N 1
ATOM 700 C CA . HIS A 1 89 ? 13.218 -6.188 -1.525 1.00 75.38 89 HIS A CA 1
ATOM 701 C C . HIS A 1 89 ? 13.357 -5.574 -0.126 1.00 75.38 89 HIS A C 1
ATOM 703 O O . HIS A 1 89 ? 14.020 -4.547 0.046 1.00 75.38 89 HIS A O 1
ATOM 709 N N . SER A 1 90 ? 12.750 -6.219 0.869 1.00 68.12 90 SER A N 1
ATOM 710 C CA . SER A 1 90 ? 12.920 -5.848 2.270 1.00 68.12 90 SER A CA 1
ATOM 711 C C . SER A 1 90 ? 14.366 -6.084 2.682 1.00 68.12 90 SER A C 1
ATOM 713 O O . SER A 1 90 ? 14.925 -7.155 2.440 1.00 68.12 90 SER A O 1
ATOM 715 N N . GLU A 1 91 ? 14.978 -5.119 3.354 1.00 66.31 91 GLU A N 1
ATOM 716 C CA . GLU A 1 91 ? 16.311 -5.316 3.909 1.00 66.31 91 GLU A CA 1
ATOM 717 C C . GLU A 1 91 ? 16.234 -6.255 5.132 1.00 66.31 91 GLU A C 1
ATOM 719 O O . GLU A 1 91 ? 16.200 -5.814 6.284 1.00 66.31 91 GLU A O 1
ATOM 724 N N . MET A 1 92 ? 16.213 -7.573 4.905 1.00 58.00 92 MET A N 1
ATOM 725 C CA . MET A 1 92 ? 16.184 -8.605 5.958 1.00 58.00 92 MET A CA 1
ATOM 726 C C . MET A 1 92 ? 17.533 -8.762 6.698 1.00 58.00 92 MET A C 1
ATOM 728 O O . MET A 1 92 ? 17.925 -9.866 7.070 1.00 58.00 92 MET A O 1
ATOM 732 N N . GLY A 1 93 ? 18.282 -7.673 6.879 1.00 55.09 93 GLY A N 1
ATOM 733 C CA . GLY A 1 93 ? 19.660 -7.710 7.373 1.00 55.09 93 GLY A CA 1
ATOM 734 C C . GLY A 1 93 ? 19.814 -7.602 8.889 1.00 55.09 93 GLY A C 1
ATOM 735 O O . GLY A 1 93 ? 20.774 -8.136 9.436 1.00 55.09 93 GLY A O 1
ATOM 736 N N . ASP A 1 94 ? 18.884 -6.945 9.585 1.00 64.38 94 ASP A N 1
ATOM 737 C CA . ASP A 1 94 ? 19.104 -6.566 10.981 1.00 64.38 94 ASP A CA 1
ATOM 738 C C . ASP A 1 94 ? 17.941 -6.976 11.890 1.00 64.38 94 ASP A C 1
ATOM 740 O O . ASP A 1 94 ? 16.881 -6.353 11.905 1.00 64.38 94 ASP A O 1
ATOM 744 N N . LYS A 1 95 ? 18.169 -8.030 12.684 1.00 66.12 95 LYS A N 1
ATOM 745 C CA . LYS A 1 95 ? 17.221 -8.542 13.688 1.00 66.12 95 LYS A CA 1
ATOM 746 C C . LYS A 1 95 ? 16.959 -7.554 14.832 1.00 66.12 95 LYS A C 1
ATOM 748 O O . LYS A 1 95 ? 16.060 -7.798 15.631 1.00 66.12 95 LYS A O 1
ATOM 753 N N . SER A 1 96 ? 17.744 -6.480 14.949 1.00 66.75 96 SER A N 1
ATOM 754 C CA . SER A 1 96 ? 17.512 -5.417 15.929 1.00 66.75 96 SER A CA 1
ATOM 755 C C . SER A 1 96 ? 16.450 -4.407 15.471 1.00 66.75 96 SER A C 1
ATOM 757 O O . SER A 1 96 ? 15.882 -3.689 16.303 1.00 66.75 96 SER A O 1
ATOM 759 N N . ARG A 1 97 ? 16.125 -4.375 14.169 1.00 72.19 97 ARG A N 1
ATOM 760 C CA . ARG A 1 97 ? 15.108 -3.474 13.620 1.00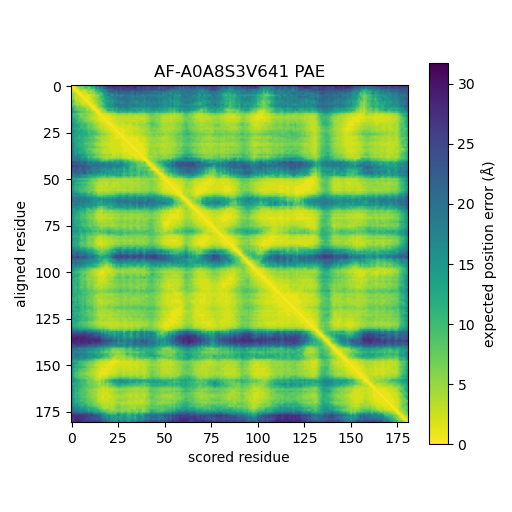 72.19 97 ARG A CA 1
ATOM 761 C C . ARG A 1 97 ? 13.714 -4.028 13.881 1.00 72.19 97 ARG A C 1
ATOM 763 O O . ARG A 1 97 ? 13.386 -5.152 13.520 1.00 72.19 97 ARG A O 1
ATOM 770 N N . HIS A 1 98 ? 12.895 -3.205 14.527 1.00 73.75 98 HIS A N 1
ATOM 771 C CA . HIS A 1 98 ? 11.525 -3.554 14.907 1.00 73.75 98 HIS A CA 1
ATOM 772 C C . HIS A 1 98 ? 10.516 -3.239 13.795 1.00 73.75 98 HIS A C 1
ATOM 774 O O . HIS A 1 98 ? 9.394 -3.728 13.849 1.00 73.75 98 HIS A O 1
ATOM 780 N N . THR A 1 99 ? 10.930 -2.446 12.803 1.00 83.81 99 THR A N 1
ATOM 781 C CA . THR A 1 99 ? 10.123 -1.974 11.676 1.00 83.81 99 THR A CA 1
ATOM 782 C C . THR A 1 99 ? 10.738 -2.479 10.379 1.00 83.81 99 THR A C 1
ATOM 784 O O . THR A 1 99 ? 11.959 -2.416 10.208 1.00 83.81 99 THR A O 1
ATOM 787 N N . LEU A 1 100 ? 9.906 -2.984 9.469 1.00 86.94 100 LEU A N 1
ATOM 788 C CA . LEU A 1 100 ? 10.350 -3.400 8.145 1.00 86.94 100 LEU A CA 1
ATOM 789 C C . LEU A 1 100 ? 10.632 -2.154 7.306 1.00 86.94 100 LEU A C 1
ATOM 791 O O . LEU A 1 100 ? 9.814 -1.242 7.275 1.00 86.94 100 LEU A O 1
ATOM 795 N N . ILE A 1 101 ? 11.780 -2.124 6.630 1.00 87.44 101 ILE A N 1
ATOM 796 C CA . ILE A 1 101 ? 12.140 -1.047 5.705 1.00 87.44 101 ILE A CA 1
ATOM 797 C C . ILE A 1 101 ? 12.317 -1.656 4.320 1.00 87.44 101 ILE A C 1
ATOM 799 O O . ILE A 1 101 ? 13.079 -2.616 4.144 1.00 87.44 101 ILE A O 1
ATOM 803 N N . ARG A 1 102 ? 11.596 -1.107 3.344 1.00 87.56 102 ARG A N 1
ATOM 804 C CA . ARG A 1 102 ? 11.701 -1.499 1.936 1.00 87.56 102 ARG A CA 1
ATOM 805 C C . ARG A 1 102 ? 11.605 -0.286 1.026 1.00 87.56 102 ARG A C 1
ATOM 807 O O . ARG A 1 102 ? 10.986 0.716 1.376 1.00 87.56 102 ARG A O 1
ATOM 814 N N . ASN A 1 103 ? 12.186 -0.405 -0.164 1.00 87.81 103 ASN A N 1
ATOM 815 C CA . ASN A 1 103 ? 11.991 0.610 -1.189 1.00 87.81 103 ASN A CA 1
ATOM 816 C C . ASN A 1 103 ? 10.536 0.579 -1.675 1.00 87.81 103 ASN A C 1
ATOM 818 O O . ASN A 1 103 ? 10.006 -0.493 -1.953 1.00 87.81 103 ASN A O 1
ATOM 822 N N . CYS A 1 104 ? 9.916 1.741 -1.815 1.00 89.62 104 CYS A N 1
ATOM 823 C CA . CYS A 1 104 ? 8.575 1.920 -2.345 1.00 89.62 104 CYS A CA 1
ATOM 824 C C . CYS A 1 104 ? 8.593 3.073 -3.348 1.00 89.62 104 CYS A C 1
ATOM 826 O O . CYS A 1 104 ? 9.129 4.146 -3.067 1.00 89.62 104 CYS A O 1
ATOM 828 N N . VAL A 1 105 ? 8.039 2.843 -4.535 1.00 89.88 105 VAL A N 1
ATOM 829 C CA . VAL A 1 105 ? 7.810 3.891 -5.533 1.00 89.88 105 VAL A CA 1
ATOM 830 C C . VAL A 1 105 ? 6.362 3.795 -5.963 1.00 89.88 105 VAL A C 1
ATOM 832 O O . VAL A 1 105 ? 5.935 2.737 -6.415 1.00 89.88 105 VAL A O 1
ATOM 835 N N . ASP A 1 106 ? 5.632 4.892 -5.825 1.00 90.75 106 ASP A N 1
ATOM 836 C CA . ASP A 1 106 ? 4.218 4.984 -6.169 1.00 90.75 106 ASP A CA 1
ATOM 837 C C . ASP A 1 106 ? 4.012 6.110 -7.182 1.00 90.75 106 ASP A C 1
ATOM 839 O O . ASP A 1 106 ? 4.595 7.193 -7.050 1.00 90.75 106 ASP A O 1
ATOM 843 N N . VAL A 1 107 ? 3.229 5.835 -8.220 1.00 91.75 107 VAL A N 1
ATOM 844 C CA . VAL A 1 107 ? 2.957 6.767 -9.309 1.00 91.75 107 VAL A CA 1
ATOM 845 C C . VAL A 1 107 ? 1.489 6.661 -9.704 1.00 91.75 107 VAL A C 1
ATOM 847 O O . VAL A 1 107 ? 0.974 5.570 -9.945 1.00 91.75 107 VAL A O 1
ATOM 850 N N . ALA A 1 108 ? 0.829 7.813 -9.824 1.00 94.31 108 ALA A N 1
ATOM 851 C CA . ALA A 1 108 ? -0.512 7.890 -10.387 1.00 94.31 108 ALA A CA 1
ATOM 852 C C . ALA A 1 108 ? -0.487 7.539 -11.881 1.00 94.31 108 ALA A C 1
ATOM 854 O O . ALA A 1 108 ? 0.383 7.982 -12.634 1.00 94.31 108 ALA A O 1
ATOM 855 N N . THR A 1 109 ? -1.458 6.747 -12.309 1.00 94.12 109 THR A N 1
ATOM 856 C CA . THR A 1 109 ? 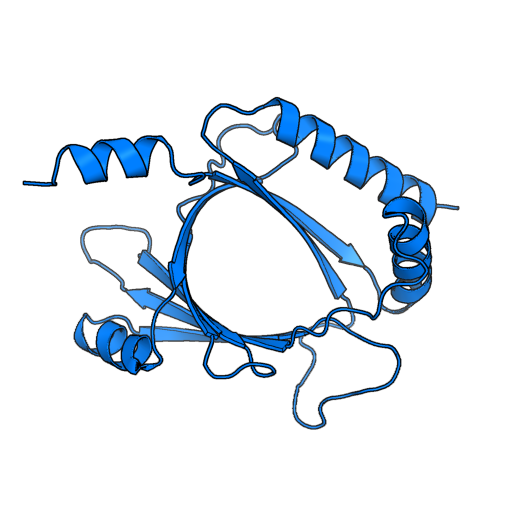-1.588 6.246 -13.678 1.00 94.12 109 THR A CA 1
ATOM 857 C C . THR A 1 109 ? -3.037 6.363 -14.140 1.00 94.12 109 THR A C 1
ATOM 859 O O . THR A 1 109 ? -3.889 6.871 -13.417 1.00 94.12 109 THR A O 1
ATOM 862 N N . SER A 1 110 ? -3.304 5.930 -15.366 1.00 94.25 110 SER A N 1
ATOM 863 C CA . SER A 1 110 ? -4.648 5.674 -15.883 1.00 94.25 110 SER A CA 1
ATOM 864 C C . SER A 1 110 ? -4.899 4.166 -15.976 1.00 94.25 110 SER A C 1
ATOM 866 O O . SER A 1 110 ? -3.972 3.362 -15.871 1.00 94.25 110 SER A O 1
ATO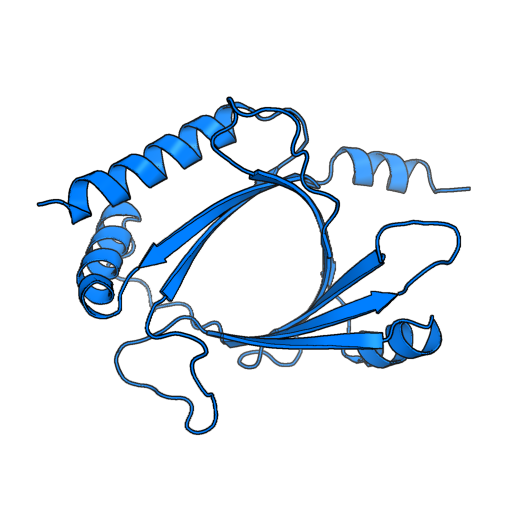M 868 N N . ASP A 1 111 ? -6.145 3.781 -16.223 1.00 92.50 111 ASP A N 1
ATOM 869 C CA . ASP A 1 111 ? -6.599 2.393 -16.387 1.00 92.50 111 ASP A CA 1
ATOM 870 C C . ASP A 1 111 ? -5.839 1.582 -17.459 1.00 92.50 111 ASP A C 1
ATOM 872 O O . ASP A 1 111 ? -5.665 0.366 -17.331 1.00 92.50 111 ASP A O 1
ATOM 876 N N . ASN A 1 112 ? -5.295 2.247 -18.484 1.00 94.94 112 ASN A N 1
ATOM 877 C CA . ASN A 1 112 ? -4.450 1.634 -19.516 1.00 94.94 112 ASN A CA 1
ATOM 878 C C . ASN A 1 112 ? -3.158 0.975 -18.981 1.00 94.94 112 ASN A C 1
ATOM 880 O O . ASN A 1 112 ? -2.493 0.248 -19.727 1.00 94.94 112 ASN A O 1
ATOM 884 N N . VAL A 1 113 ? -2.801 1.185 -17.707 1.00 95.50 113 VAL A N 1
ATOM 885 C CA . VAL A 1 113 ? -1.653 0.542 -17.050 1.00 95.50 113 VAL A CA 1
ATOM 886 C C . VAL A 1 113 ? -1.721 -0.986 -17.128 1.00 95.50 113 VAL A C 1
ATOM 888 O O . VAL A 1 113 ? -0.688 -1.639 -17.285 1.00 95.50 113 VAL A O 1
ATOM 891 N N . LEU A 1 114 ? -2.924 -1.569 -17.103 1.00 95.25 114 LEU A N 1
ATOM 892 C CA . LEU A 1 114 ? -3.110 -3.019 -17.195 1.00 95.25 114 LEU A CA 1
ATOM 893 C C . LEU A 1 114 ? -2.677 -3.556 -18.565 1.00 95.25 114 LEU A C 1
ATOM 895 O O . LEU A 1 114 ? -1.935 -4.539 -18.654 1.00 95.25 114 LEU A O 1
ATOM 899 N N . GLN A 1 115 ? -3.096 -2.875 -19.636 1.00 96.00 115 GLN A N 1
ATOM 900 C CA . GLN A 1 115 ? -2.693 -3.215 -20.999 1.00 96.00 115 GLN A CA 1
ATOM 901 C C . GLN A 1 115 ? -1.181 -3.046 -21.170 1.00 96.00 115 GLN A C 1
ATOM 903 O O . GLN A 1 115 ? -0.517 -3.946 -21.687 1.00 96.00 115 GLN A O 1
ATOM 908 N N . PHE A 1 116 ? -0.633 -1.933 -20.679 1.00 96.31 116 PHE A N 1
ATOM 909 C CA . PHE A 1 116 ? 0.801 -1.665 -20.725 1.00 96.31 116 PHE A CA 1
ATOM 910 C C . PHE A 1 116 ? 1.617 -2.783 -20.055 1.00 96.31 116 PHE A C 1
ATOM 912 O O . PHE A 1 116 ? 2.547 -3.316 -20.659 1.00 96.31 116 PHE A O 1
ATOM 919 N N . LEU A 1 117 ? 1.251 -3.200 -18.837 1.00 95.75 117 LEU A N 1
ATOM 920 C CA . LEU A 1 117 ? 1.947 -4.277 -18.126 1.00 95.75 117 LEU A CA 1
ATOM 921 C C . LEU A 1 117 ? 1.876 -5.607 -18.886 1.00 95.75 117 LEU A C 1
ATOM 923 O O . LEU A 1 117 ? 2.883 -6.315 -18.994 1.00 95.75 117 LEU A O 1
ATOM 927 N N . HIS A 1 118 ? 0.715 -5.931 -19.458 1.00 94.69 118 HIS A N 1
ATOM 928 C CA . HIS A 1 118 ? 0.543 -7.139 -20.260 1.00 94.69 118 HIS A CA 1
ATOM 929 C C . HIS A 1 118 ? 1.441 -7.145 -21.511 1.00 94.69 118 HIS A C 1
ATOM 931 O O . HIS A 1 118 ? 2.088 -8.162 -21.794 1.00 94.69 118 HIS A O 1
ATOM 937 N N . GLU A 1 119 ? 1.515 -6.018 -22.228 1.00 96.50 119 GLU A N 1
ATOM 938 C CA . GLU A 1 119 ? 2.362 -5.828 -23.415 1.00 96.50 119 GLU A CA 1
ATOM 939 C C . GLU A 1 119 ? 3.859 -5.908 -23.088 1.00 96.50 119 GLU A C 1
ATOM 941 O O . GLU A 1 119 ? 4.626 -6.496 -23.851 1.00 96.50 119 GLU A O 1
ATOM 946 N N . VAL A 1 120 ? 4.272 -5.395 -21.924 1.00 94.50 120 VAL A N 1
ATOM 947 C CA . VAL A 1 120 ? 5.656 -5.498 -21.420 1.00 94.50 120 VAL A CA 1
ATOM 948 C C . VAL A 1 120 ? 6.019 -6.937 -21.015 1.00 94.50 120 VAL A C 1
ATOM 950 O O . VAL A 1 120 ? 7.198 -7.279 -20.915 1.00 94.50 120 VAL A O 1
ATOM 953 N N . GLY A 1 121 ? 5.027 -7.812 -20.830 1.00 94.56 121 GLY A N 1
ATOM 954 C CA . GLY A 1 121 ? 5.227 -9.229 -20.523 1.00 94.56 121 GLY A CA 1
ATOM 955 C C . GLY A 1 121 ? 4.993 -9.601 -19.060 1.00 94.56 121 GLY A C 1
ATOM 956 O O . GLY A 1 121 ? 5.242 -10.749 -18.685 1.00 94.56 121 GLY A O 1
ATOM 957 N N . PHE A 1 122 ? 4.485 -8.679 -18.239 1.00 95.56 122 PHE A N 1
ATOM 958 C CA . PHE A 1 122 ? 3.996 -9.027 -16.910 1.00 95.56 122 PHE A CA 1
ATOM 959 C C . PHE A 1 122 ? 2.757 -9.915 -17.011 1.00 95.56 122 PHE A C 1
ATOM 961 O O . PHE A 1 122 ? 1.991 -9.880 -17.983 1.00 95.56 122 PHE A O 1
ATOM 968 N N . ARG A 1 123 ? 2.564 -10.740 -15.988 1.00 95.31 123 ARG A N 1
ATOM 969 C CA . ARG A 1 123 ? 1.381 -11.580 -15.824 1.00 95.31 123 ARG A CA 1
ATOM 970 C C . ARG A 1 123 ? 0.771 -11.304 -14.463 1.00 95.31 123 ARG A C 1
ATOM 972 O O . ARG A 1 123 ? 1.507 -11.085 -13.504 1.00 95.31 123 ARG A O 1
ATOM 979 N N . LEU A 1 124 ? -0.557 -11.302 -14.411 1.00 96.12 124 LEU A N 1
ATOM 980 C CA . LEU A 1 124 ? -1.285 -11.244 -13.152 1.00 96.12 124 LEU A CA 1
ATOM 981 C C . LEU A 1 124 ? -0.918 -12.484 -12.326 1.00 96.12 124 LEU A C 1
ATOM 983 O O . LEU A 1 124 ? -0.970 -13.603 -12.838 1.00 96.12 124 LEU A O 1
ATOM 987 N N . ASP A 1 125 ? -0.500 -12.260 -11.088 1.00 95.25 125 ASP A N 1
ATOM 988 C CA . ASP A 1 125 ? -0.154 -13.300 -10.122 1.00 95.25 125 ASP A CA 1
ATOM 989 C C . ASP A 1 125 ? -1.339 -13.560 -9.185 1.00 95.25 125 ASP A C 1
ATOM 991 O O . ASP A 1 125 ? -1.829 -14.683 -9.098 1.00 95.25 125 ASP A O 1
ATOM 995 N N . HIS A 1 126 ? -1.846 -12.504 -8.546 1.00 94.50 126 HIS A N 1
ATOM 996 C CA . HIS A 1 126 ? -3.036 -12.543 -7.697 1.00 94.50 126 HIS A CA 1
ATOM 997 C C . HIS A 1 126 ? -3.686 -11.156 -7.604 1.00 94.50 126 HIS A C 1
ATOM 999 O O . HIS A 1 126 ? -3.047 -10.141 -7.881 1.00 94.50 126 HIS A O 1
ATOM 1005 N N . GLU A 1 127 ? -4.954 -11.113 -7.205 1.00 95.06 127 GLU A N 1
ATOM 1006 C CA . GLU A 1 127 ? -5.702 -9.880 -6.955 1.00 95.06 127 GLU A CA 1
ATOM 1007 C C . GLU A 1 127 ? -6.538 -10.015 -5.678 1.00 95.06 127 GLU A C 1
ATOM 1009 O O . GLU A 1 127 ? -6.918 -11.121 -5.283 1.00 95.06 127 GLU A O 1
ATOM 1014 N N . PHE A 1 128 ? -6.776 -8.900 -4.998 1.00 92.94 128 PHE A N 1
ATOM 1015 C CA . PHE A 1 128 ? -7.558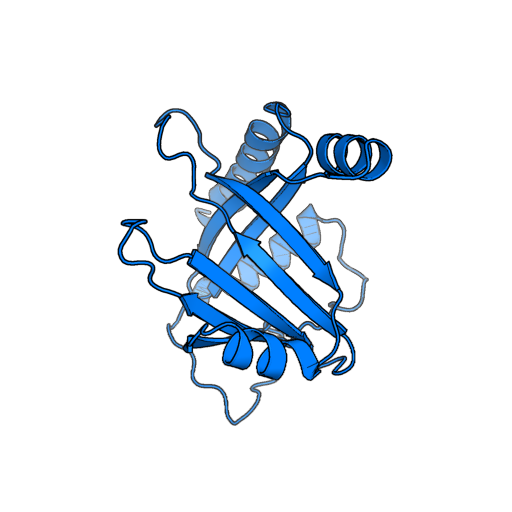 -8.848 -3.769 1.00 92.94 128 PHE A CA 1
ATOM 1016 C C . PHE A 1 128 ? -8.179 -7.467 -3.578 1.00 92.94 128 PHE A C 1
ATOM 1018 O O . PHE A 1 128 ? -7.738 -6.471 -4.146 1.00 92.94 128 PHE A O 1
ATOM 1025 N N . VAL A 1 129 ? -9.220 -7.401 -2.750 1.00 91.75 129 VAL A N 1
ATOM 1026 C CA . VAL A 1 129 ? -9.855 -6.137 -2.373 1.00 91.75 129 VAL A CA 1
ATOM 1027 C C . VAL A 1 129 ? -9.501 -5.815 -0.930 1.00 91.75 129 VAL A C 1
ATOM 1029 O O . VAL A 1 129 ? -9.774 -6.607 -0.027 1.00 91.75 129 VAL A O 1
ATOM 1032 N N . VAL A 1 130 ? -8.925 -4.636 -0.709 1.00 89.31 130 VAL A N 1
ATOM 1033 C CA . VAL A 1 130 ? -8.695 -4.091 0.630 1.00 89.31 130 VAL A CA 1
ATOM 1034 C C . VAL A 1 130 ? -9.833 -3.145 0.957 1.00 89.31 130 VAL A C 1
ATOM 1036 O O . VAL A 1 130 ? -10.158 -2.242 0.188 1.00 89.31 130 VAL A O 1
ATOM 1039 N N . LYS A 1 131 ? -10.451 -3.349 2.115 1.00 87.00 131 LYS A N 1
ATOM 1040 C CA . LYS A 1 131 ? -11.576 -2.543 2.573 1.00 87.00 131 LYS A CA 1
ATOM 1041 C C . LYS A 1 131 ? -11.350 -2.102 4.006 1.00 87.00 131 LYS A C 1
ATOM 1043 O O . LYS A 1 131 ? -11.105 -2.938 4.874 1.00 87.00 131 LYS A O 1
ATOM 1048 N N . MET A 1 132 ? -11.536 -0.812 4.268 1.00 77.75 132 MET A N 1
ATOM 1049 C CA . MET A 1 132 ? -11.717 -0.345 5.639 1.00 77.75 132 MET A CA 1
ATOM 1050 C C . MET A 1 132 ? -13.082 -0.818 6.137 1.00 77.75 132 MET A C 1
ATOM 1052 O O . MET A 1 132 ? -14.118 -0.477 5.558 1.00 77.75 132 MET A O 1
ATOM 1056 N N . MET A 1 133 ? -13.105 -1.654 7.174 1.00 65.62 133 MET A N 1
ATOM 1057 C CA . MET A 1 133 ? -14.370 -2.134 7.719 1.00 65.62 133 MET A CA 1
ATOM 1058 C C . MET A 1 133 ? -15.082 -1.032 8.505 1.00 65.62 133 MET A C 1
ATOM 1060 O O . MET A 1 133 ? -14.532 -0.473 9.449 1.00 65.62 133 MET A O 1
ATOM 1064 N N . GLN A 1 134 ? -16.340 -0.788 8.131 1.00 60.72 134 GLN A N 1
ATOM 1065 C CA . GLN A 1 134 ? -17.332 -0.129 8.976 1.00 60.72 134 GLN A CA 1
ATOM 1066 C C . GLN A 1 134 ? -18.201 -1.186 9.651 1.00 60.72 134 GLN A C 1
ATOM 1068 O O . GLN A 1 134 ? -18.480 -2.239 9.068 1.00 60.72 134 GLN A O 1
ATOM 1073 N N . GLN A 1 135 ? -18.714 -0.863 10.837 1.00 47.69 135 GLN A N 1
ATOM 1074 C CA . GLN A 1 135 ? -19.866 -1.569 11.388 1.00 47.69 135 GLN A CA 1
ATOM 1075 C C . GLN A 1 135 ? -21.031 -1.480 10.378 1.00 47.69 135 GLN A C 1
ATOM 1077 O O . GLN A 1 135 ? -21.573 -0.405 10.143 1.00 47.69 135 GLN A O 1
ATOM 1082 N N . GLY A 1 136 ? -21.414 -2.607 9.765 1.00 48.34 136 GLY A N 1
ATOM 1083 C CA . GLY A 1 136 ? -22.742 -2.760 9.157 1.00 48.34 136 GLY A CA 1
ATOM 1084 C C . GLY A 1 136 ? -22.891 -2.672 7.633 1.00 48.34 136 GLY A C 1
ATOM 1085 O O . GLY A 1 136 ? -24.032 -2.650 7.182 1.00 48.34 136 GLY A O 1
ATOM 1086 N N . HIS A 1 137 ? -21.828 -2.680 6.817 1.00 44.44 137 HIS A N 1
ATOM 1087 C CA . HIS A 1 137 ? -22.007 -2.840 5.362 1.00 44.44 137 HIS A CA 1
ATOM 1088 C C . HIS A 1 137 ? -21.066 -3.890 4.765 1.00 44.44 137 HIS A C 1
ATOM 1090 O O . HIS A 1 137 ? -19.946 -3.599 4.333 1.00 44.44 137 HIS A O 1
ATOM 1096 N N . THR A 1 138 ? -21.537 -5.132 4.712 1.00 47.78 138 THR A N 1
ATOM 1097 C CA . THR A 1 138 ? -21.000 -6.167 3.827 1.00 47.78 138 THR A CA 1
ATOM 1098 C C . THR A 1 138 ? -21.237 -5.725 2.386 1.00 47.78 138 THR A C 1
ATOM 1100 O O . THR A 1 138 ? -22.331 -5.326 2.007 1.00 47.78 138 THR A O 1
ATOM 1103 N N . THR A 1 139 ? -20.178 -5.707 1.589 1.00 53.59 139 THR A N 1
ATOM 1104 C CA . THR A 1 139 ? -20.292 -5.711 0.130 1.00 53.59 139 THR A CA 1
ATOM 1105 C C . THR A 1 139 ? -20.576 -7.161 -0.236 1.00 53.59 139 THR A C 1
ATOM 1107 O O . THR A 1 139 ? -19.697 -7.996 -0.041 1.00 53.59 139 THR A O 1
ATOM 1110 N N . ASP A 1 140 ? -21.795 -7.455 -0.689 1.00 56.84 140 ASP A N 1
ATOM 1111 C CA . ASP A 1 140 ? -22.396 -8.804 -0.709 1.00 56.84 140 ASP A CA 1
ATOM 1112 C C . ASP A 1 140 ? -21.665 -9.870 -1.555 1.00 56.84 140 ASP A C 1
ATOM 1114 O O . ASP A 1 140 ? -22.045 -11.034 -1.524 1.00 56.84 140 ASP A O 1
ATOM 1118 N N . ASN A 1 141 ? -20.590 -9.506 -2.266 1.00 68.44 141 ASN A N 1
ATOM 1119 C CA . ASN A 1 141 ? -19.843 -10.399 -3.161 1.00 68.44 141 ASN A CA 1
ATOM 1120 C C . ASN A 1 141 ? -18.358 -10.596 -2.789 1.00 68.44 141 ASN A C 1
ATOM 1122 O O . ASN A 1 141 ? -17.621 -11.170 -3.587 1.00 68.44 141 ASN A O 1
ATOM 1126 N N . LEU A 1 142 ? -17.886 -10.110 -1.633 1.00 77.19 142 LEU A N 1
ATOM 1127 C CA . LEU A 1 142 ? -16.498 -10.325 -1.194 1.00 77.19 142 LEU A CA 1
ATOM 1128 C C . LEU A 1 142 ? -16.424 -11.425 -0.131 1.00 77.19 142 LEU A C 1
ATOM 1130 O O . LEU A 1 142 ? -17.104 -11.349 0.891 1.00 77.19 142 LEU A O 1
ATOM 1134 N N . GLU A 1 143 ? -15.562 -12.414 -0.357 1.00 80.12 143 GLU A N 1
ATOM 1135 C CA . GLU A 1 143 ? -15.255 -13.463 0.616 1.00 80.12 143 GLU A CA 1
ATOM 1136 C C . GLU A 1 143 ? -14.055 -13.046 1.477 1.00 80.12 143 GLU A C 1
ATOM 1138 O O . GLU A 1 143 ? -13.006 -12.664 0.954 1.00 80.12 143 GLU A O 1
ATOM 1143 N N . SER A 1 144 ? -14.203 -13.099 2.806 1.00 79.69 144 SER A N 1
ATOM 1144 C CA . SER A 1 144 ? -13.076 -12.844 3.708 1.00 79.69 144 SER A CA 1
ATOM 1145 C C . SER A 1 144 ? -12.104 -14.018 3.686 1.00 79.69 144 SER A C 1
ATOM 1147 O O . SER A 1 144 ? -12.508 -15.165 3.857 1.00 79.69 144 SER A O 1
ATOM 1149 N N . ILE A 1 145 ? -10.811 -13.723 3.549 1.00 80.94 145 ILE A N 1
ATOM 1150 C CA . ILE A 1 145 ? -9.750 -14.740 3.525 1.00 80.94 145 ILE A CA 1
ATOM 1151 C C . ILE A 1 145 ? -9.555 -15.363 4.919 1.00 80.94 145 ILE A C 1
ATOM 1153 O O . ILE A 1 145 ? -9.247 -16.548 5.038 1.00 80.94 145 ILE A O 1
ATOM 1157 N N . VAL A 1 146 ? -9.727 -14.571 5.984 1.00 81.62 146 VAL A N 1
ATOM 1158 C CA . VAL A 1 146 ? -9.506 -14.984 7.378 1.00 81.62 146 VAL A CA 1
ATOM 1159 C C . VAL A 1 146 ? -10.511 -14.321 8.333 1.00 81.62 146 VAL A C 1
ATOM 1161 O O . VAL A 1 146 ? -11.003 -13.231 8.038 1.00 81.62 146 VAL A O 1
ATOM 1164 N N . PRO A 1 147 ? -10.813 -14.938 9.493 1.00 79.81 147 PRO A N 1
ATOM 1165 C CA . PRO A 1 147 ? -11.626 -14.335 10.554 1.00 79.81 147 PRO A CA 1
ATOM 1166 C C . PRO A 1 147 ? -10.770 -13.415 11.448 1.00 79.81 147 PRO A C 1
ATOM 1168 O O . PRO A 1 147 ? -10.674 -13.593 12.667 1.00 79.81 147 PRO A O 1
ATOM 1171 N N . SER A 1 148 ? -10.022 -12.516 10.813 1.00 86.50 148 SER A N 1
ATOM 1172 C CA . SER A 1 148 ? -9.196 -11.513 11.474 1.00 86.50 148 SER A CA 1
ATOM 1173 C C . SER A 1 148 ? -8.990 -10.309 10.563 1.00 86.50 148 SER A C 1
ATOM 1175 O O . SER A 1 148 ? -9.141 -10.385 9.343 1.00 86.50 148 SER A O 1
ATOM 1177 N N . TYR A 1 149 ? -8.599 -9.191 11.164 1.00 87.00 149 TYR A N 1
ATOM 1178 C CA . TYR A 1 149 ? -8.264 -7.966 10.455 1.00 87.00 149 TYR A CA 1
ATOM 1179 C C . TYR A 1 149 ? -6.756 -7.771 10.431 1.00 87.00 149 TYR A C 1
ATOM 1181 O O . TYR A 1 149 ? -6.086 -7.893 11.461 1.00 87.00 149 TYR A O 1
ATOM 1189 N N . LEU A 1 150 ? -6.233 -7.425 9.256 1.00 89.25 150 LEU A N 1
ATOM 1190 C CA . LEU A 1 150 ? -4.878 -6.913 9.109 1.00 89.25 150 LEU A CA 1
ATOM 1191 C C . LEU A 1 150 ? -4.839 -5.472 9.630 1.00 89.25 150 LEU A C 1
ATOM 1193 O O . LEU A 1 150 ? -5.647 -4.637 9.227 1.00 89.25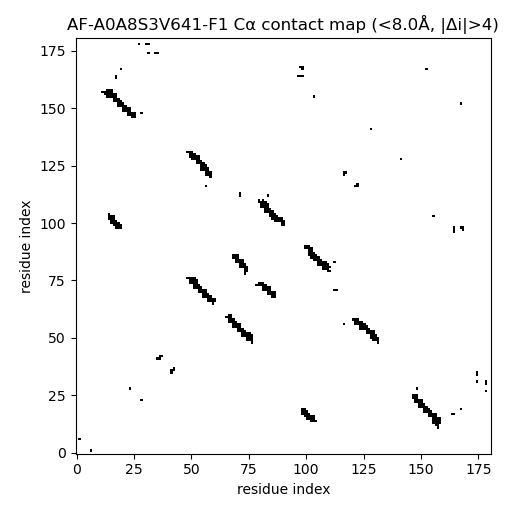 150 LEU A O 1
ATOM 1197 N N . VAL A 1 151 ? -3.890 -5.186 10.515 1.00 89.38 151 VAL A N 1
ATOM 1198 C CA . VAL A 1 151 ? -3.607 -3.834 10.998 1.00 89.38 151 VAL A CA 1
ATOM 1199 C C . VAL A 1 151 ? -2.250 -3.431 10.454 1.00 89.38 151 VAL A C 1
ATOM 1201 O O . VAL A 1 151 ? -1.249 -4.097 10.722 1.00 89.38 151 VAL A O 1
ATOM 1204 N N . GLU A 1 152 ? -2.220 -2.339 9.701 1.00 89.62 152 GLU A N 1
ATOM 1205 C CA . GLU A 1 152 ? -1.012 -1.828 9.070 1.00 89.62 152 GLU A CA 1
ATOM 1206 C C . GLU A 1 152 ? -0.742 -0.385 9.503 1.00 89.62 152 GLU A C 1
ATOM 1208 O O . GLU A 1 152 ? -1.647 0.446 9.561 1.00 89.62 152 GLU A O 1
ATOM 1213 N N . LEU A 1 153 ? 0.524 -0.100 9.800 1.00 89.88 153 LEU A N 1
ATOM 1214 C CA . LEU A 1 153 ? 1.057 1.242 9.977 1.00 89.88 153 LEU A CA 1
ATOM 1215 C C . LEU A 1 153 ? 2.234 1.402 9.021 1.00 89.88 153 LEU A C 1
ATOM 1217 O O . LEU A 1 153 ? 3.250 0.719 9.173 1.00 89.88 153 LEU A O 1
ATOM 1221 N N . SER A 1 154 ? 2.105 2.316 8.066 1.00 90.75 154 SER A N 1
ATOM 1222 C CA . SER A 1 154 ? 3.136 2.609 7.075 1.00 90.75 154 SER A CA 1
ATOM 1223 C C . SER A 1 154 ? 3.473 4.099 7.042 1.00 90.75 154 SER A C 1
ATOM 1225 O O . SER A 1 154 ? 2.610 4.959 7.223 1.00 90.75 154 SER A O 1
ATOM 1227 N N . VAL A 1 155 ? 4.756 4.410 6.848 1.00 91.25 155 VAL A N 1
ATOM 1228 C CA . VAL A 1 155 ? 5.266 5.780 6.702 1.00 91.25 155 VAL A CA 1
ATOM 1229 C C . VAL A 1 155 ? 6.261 5.817 5.549 1.00 91.25 155 VAL A C 1
ATOM 1231 O O . VAL A 1 155 ? 7.238 5.068 5.543 1.00 91.25 155 VAL A O 1
ATOM 1234 N N . LEU A 1 156 ? 6.032 6.712 4.587 1.00 89.88 156 LEU A N 1
ATOM 1235 C CA . LEU A 1 156 ? 6.986 7.004 3.519 1.00 89.88 156 LEU A CA 1
ATOM 1236 C C . LEU A 1 156 ? 7.949 8.103 3.965 1.00 89.88 156 LEU A C 1
ATOM 1238 O O . LEU A 1 156 ? 7.528 9.185 4.376 1.00 89.88 156 LEU A O 1
ATOM 1242 N N . ALA A 1 157 ? 9.247 7.837 3.857 1.00 88.19 157 ALA A N 1
ATOM 1243 C CA . ALA A 1 157 ? 10.290 8.784 4.217 1.00 88.19 157 ALA A CA 1
ATOM 1244 C C . ALA A 1 157 ? 11.518 8.672 3.309 1.00 88.19 157 ALA A C 1
ATOM 1246 O O . ALA A 1 157 ? 11.711 7.710 2.559 1.00 88.19 157 ALA A O 1
ATOM 1247 N N . THR A 1 158 ? 12.368 9.694 3.368 1.00 84.81 158 THR A N 1
ATOM 1248 C CA . THR A 1 158 ? 13.700 9.653 2.763 1.00 84.81 158 THR A CA 1
ATOM 1249 C C . THR A 1 158 ? 14.608 8.701 3.546 1.00 84.81 158 THR A C 1
ATOM 1251 O O . THR A 1 158 ? 14.356 8.372 4.705 1.00 84.81 158 THR A O 1
ATOM 1254 N N . ALA A 1 159 ? 15.670 8.209 2.905 1.00 75.50 159 ALA A N 1
ATOM 1255 C CA . ALA A 1 159 ? 16.611 7.289 3.546 1.00 75.50 159 ALA A CA 1
ATOM 1256 C C . ALA A 1 159 ? 17.285 7.896 4.793 1.00 75.50 159 ALA A C 1
ATOM 1258 O O . ALA A 1 159 ? 17.612 9.083 4.815 1.00 75.50 159 ALA A O 1
ATOM 1259 N N . GLY A 1 160 ? 17.550 7.055 5.801 1.00 74.56 160 GLY A N 1
ATOM 1260 C CA . GLY A 1 160 ? 18.332 7.415 6.993 1.00 74.56 160 GLY A CA 1
ATOM 1261 C C . GLY A 1 160 ? 17.543 8.068 8.133 1.00 74.56 160 GLY A C 1
ATOM 1262 O O . GLY A 1 160 ? 18.144 8.683 9.011 1.00 74.56 160 GLY A O 1
ATOM 1263 N N . GLN A 1 161 ? 16.212 7.964 8.134 1.00 79.81 161 GLN A N 1
ATOM 1264 C CA . GLN A 1 161 ? 15.348 8.517 9.183 1.00 79.81 161 GLN A CA 1
ATOM 1265 C C . GLN A 1 161 ? 15.039 7.480 10.278 1.00 79.81 161 GLN A C 1
ATOM 1267 O O . GLN A 1 161 ? 13.896 7.068 10.466 1.00 79.81 161 GLN A O 1
ATOM 1272 N N . ASP A 1 162 ? 16.057 7.049 11.026 1.00 79.81 162 ASP A N 1
ATOM 1273 C CA . ASP A 1 162 ? 15.922 5.974 12.030 1.00 79.81 162 ASP A CA 1
ATOM 1274 C C . ASP A 1 162 ? 14.949 6.309 13.176 1.00 79.81 162 ASP A C 1
ATOM 1276 O O . ASP A 1 162 ? 14.338 5.413 13.761 1.00 79.81 162 ASP A O 1
ATOM 1280 N N . ALA A 1 163 ? 14.744 7.600 13.464 1.00 86.81 163 ALA A N 1
ATOM 1281 C CA . ALA A 1 163 ? 13.792 8.061 14.475 1.00 86.81 163 ALA A CA 1
ATOM 1282 C C . ALA A 1 163 ? 12.349 7.594 14.196 1.00 86.81 163 ALA A C 1
ATOM 1284 O O . ALA A 1 163 ? 11.609 7.301 15.134 1.00 86.81 163 ALA A O 1
ATOM 1285 N N . ILE A 1 164 ? 11.976 7.447 12.917 1.00 87.81 164 ILE A N 1
ATOM 1286 C CA . ILE A 1 164 ? 10.640 6.996 12.504 1.00 87.81 164 ILE A CA 1
ATOM 1287 C C . ILE A 1 164 ? 10.363 5.587 13.027 1.00 87.81 164 ILE A C 1
ATOM 1289 O O . ILE A 1 164 ? 9.283 5.319 13.550 1.00 87.81 164 ILE A O 1
ATOM 1293 N N . ALA A 1 165 ? 11.347 4.687 12.945 1.00 85.06 165 ALA A N 1
ATOM 1294 C CA . ALA A 1 165 ? 11.183 3.319 13.421 1.00 85.06 165 ALA A CA 1
ATOM 1295 C C . ALA A 1 165 ? 10.925 3.269 14.938 1.00 85.06 165 ALA A C 1
ATOM 1297 O O . ALA A 1 165 ? 10.075 2.501 15.398 1.00 85.06 165 ALA A O 1
ATOM 1298 N N . GLU A 1 166 ? 11.606 4.115 15.717 1.00 86.81 166 GLU A N 1
ATOM 1299 C CA . GLU A 1 166 ? 11.392 4.204 17.165 1.00 86.81 166 GLU A CA 1
ATOM 1300 C C . GLU A 1 166 ? 10.023 4.797 17.519 1.00 86.81 166 GLU A C 1
ATOM 1302 O O . GLU A 1 166 ? 9.366 4.314 18.444 1.00 86.81 166 GLU A O 1
ATOM 1307 N N . ASP A 1 167 ? 9.543 5.790 16.774 1.00 89.25 167 ASP A N 1
ATOM 1308 C CA . ASP A 1 167 ? 8.217 6.370 17.006 1.00 89.25 167 ASP A CA 1
ATOM 1309 C C . ASP A 1 167 ? 7.087 5.409 16.613 1.00 89.25 167 ASP A C 1
ATOM 1311 O O . ASP A 1 167 ? 6.141 5.218 17.384 1.00 89.25 167 ASP A O 1
ATOM 1315 N N . MET A 1 168 ? 7.229 4.693 15.493 1.00 89.44 168 MET A N 1
ATOM 1316 C CA . MET A 1 168 ? 6.303 3.622 15.103 1.00 89.44 168 MET A CA 1
ATOM 1317 C C . MET A 1 168 ? 6.240 2.515 16.165 1.00 89.44 168 MET A C 1
ATOM 1319 O O . MET A 1 168 ? 5.161 2.034 16.520 1.00 89.44 168 MET A O 1
ATOM 1323 N N . LYS A 1 169 ? 7.387 2.148 16.744 1.00 86.44 169 LYS A N 1
ATOM 1324 C CA . LYS A 1 169 ? 7.464 1.177 17.841 1.00 86.44 169 LYS A CA 1
ATOM 1325 C C . LYS A 1 169 ? 6.768 1.671 19.111 1.00 86.44 169 LYS A C 1
ATOM 1327 O O . LYS A 1 169 ? 6.100 0.874 19.774 1.00 86.44 169 LYS A O 1
ATOM 1332 N N . LYS A 1 170 ? 6.901 2.954 19.467 1.00 86.38 170 LYS A N 1
ATOM 1333 C CA . LYS A 1 170 ? 6.169 3.546 20.603 1.00 86.38 170 LYS A CA 1
ATOM 1334 C C . LYS A 1 170 ? 4.660 3.472 20.374 1.00 86.38 170 LYS A C 1
ATOM 1336 O O . LYS A 1 170 ? 3.950 3.029 21.273 1.00 86.38 170 LYS A O 1
ATOM 1341 N N . LEU A 1 171 ? 4.185 3.818 19.174 1.00 84.62 171 LEU A N 1
ATOM 1342 C CA . LEU A 1 171 ? 2.761 3.758 18.828 1.00 84.62 171 LEU A CA 1
ATOM 1343 C C . LEU A 1 171 ? 2.209 2.324 18.911 1.00 84.62 171 LEU A C 1
ATOM 1345 O O . LEU A 1 171 ? 1.161 2.084 19.516 1.00 84.62 171 LEU A O 1
ATOM 1349 N N . CYS A 1 172 ? 2.952 1.354 18.373 1.00 83.88 172 CYS A N 1
ATOM 1350 C CA . CYS A 1 172 ? 2.610 -0.066 18.456 1.00 83.88 172 CYS A CA 1
ATOM 1351 C C . CYS A 1 172 ? 2.533 -0.557 19.913 1.00 83.88 172 CYS A C 1
ATOM 1353 O O . CYS A 1 172 ? 1.589 -1.244 20.299 1.00 83.88 172 CYS A O 1
ATOM 1355 N N . ARG A 1 173 ? 3.473 -0.150 20.775 1.00 81.12 173 ARG A N 1
ATOM 1356 C CA . ARG A 1 173 ? 3.427 -0.513 22.201 1.00 81.12 173 ARG A CA 1
ATOM 1357 C C . ARG A 1 173 ? 2.202 0.055 22.905 1.00 81.12 173 ARG A C 1
ATOM 1359 O O . ARG A 1 173 ? 1.555 -0.689 23.630 1.00 81.12 173 ARG A O 1
ATOM 1366 N N . THR A 1 174 ? 1.869 1.324 22.670 1.00 77.38 174 THR A N 1
ATOM 1367 C CA . THR A 1 174 ? 0.695 1.980 23.269 1.00 77.38 174 THR A CA 1
ATOM 1368 C C . THR A 1 174 ? -0.610 1.279 22.893 1.00 77.38 174 THR A C 1
ATOM 1370 O O . THR A 1 174 ? -1.498 1.128 23.732 1.00 77.38 174 THR A O 1
ATOM 1373 N N . THR A 1 175 ? -0.725 0.807 21.650 1.00 72.62 175 THR A N 1
ATOM 1374 C CA . THR A 1 175 ? -1.908 0.065 21.191 1.00 72.62 175 THR A CA 1
ATOM 1375 C C . THR A 1 175 ? -1.953 -1.367 21.744 1.00 72.62 175 THR A C 1
ATOM 1377 O O . THR A 1 175 ? -3.031 -1.837 22.105 1.00 72.62 175 THR A O 1
ATOM 1380 N N . GLN A 1 176 ? -0.804 -2.038 21.916 1.00 70.06 176 GLN A N 1
ATOM 1381 C CA . GLN A 1 176 ? -0.718 -3.399 22.473 1.00 70.06 176 GLN A CA 1
ATOM 1382 C C . GLN A 1 176 ? -0.977 -3.491 23.983 1.00 70.06 176 GLN A C 1
ATOM 1384 O O . GLN A 1 176 ? -1.750 -4.352 24.404 1.00 70.06 176 GLN A O 1
ATOM 1389 N N . THR A 1 177 ? -0.359 -2.641 24.815 1.00 57.56 177 THR A N 1
ATOM 1390 C CA . THR A 1 177 ? -0.535 -2.702 26.284 1.00 57.56 177 THR A CA 1
ATOM 1391 C C . THR A 1 177 ? -1.970 -2.447 26.709 1.00 57.56 177 THR A C 1
ATOM 1393 O O . THR A 1 177 ? -2.392 -2.914 27.762 1.00 57.56 177 THR A O 1
ATOM 1396 N N . SER A 1 178 ? -2.737 -1.749 25.879 1.00 48.41 178 SER A N 1
ATOM 1397 C CA . SER A 1 178 ? -4.149 -1.540 26.126 1.00 48.41 178 SER A CA 1
ATOM 1398 C C . SER A 1 178 ? -4.957 -2.832 25.897 1.00 48.41 178 SER A C 1
ATOM 1400 O O . SER A 1 178 ? -5.926 -3.072 26.603 1.00 48.41 178 SER A O 1
ATOM 1402 N N . CYS A 1 179 ? -4.611 -3.702 24.936 1.00 42.50 179 CYS A N 1
ATOM 1403 C CA . CYS A 1 179 ? -5.398 -4.906 24.577 1.00 42.50 179 CYS A CA 1
ATOM 1404 C C . CYS A 1 179 ? -5.276 -6.080 25.558 1.00 42.50 179 CYS A C 1
ATOM 1406 O O . CYS A 1 179 ? -6.032 -7.037 25.431 1.00 42.50 179 CYS A O 1
ATOM 1408 N N . ALA A 1 180 ? -4.350 -6.012 26.514 1.00 40.75 180 ALA A N 1
ATOM 1409 C CA . ALA A 1 180 ? -4.120 -7.052 27.518 1.00 40.75 180 ALA A CA 1
ATOM 1410 C C . ALA A 1 180 ? -4.783 -6.767 28.885 1.00 40.75 180 ALA A C 1
ATOM 1412 O O . ALA A 1 180 ? -4.541 -7.514 29.834 1.00 40.75 180 ALA A O 1
ATOM 1413 N N . ALA A 1 181 ? -5.583 -5.700 28.989 1.00 36.19 181 ALA A N 1
ATOM 1414 C CA . ALA A 1 181 ? -6.368 -5.323 30.166 1.00 36.19 181 ALA A CA 1
ATOM 1415 C C . ALA A 1 181 ? -7.859 -5.305 29.817 1.00 36.19 181 ALA A C 1
ATOM 1417 O O . ALA A 1 181 ? -8.650 -5.755 30.673 1.00 36.19 181 ALA A O 1
#

Foldseek 3Di:
DDDVVVVVVVQQFLFKKWKDKDKFFPVCVVVLVVVCCVVVVVVPDDPDWFKKKKWKWWDDDPPDPDIFIWIWIATPVHRQWIKIKGWADWPPPDPVQPIIMTGMDMDTDGPCVVVVCVVVPIDTDDMDMDTDDDPDDDPPPDDDPDSMDMDMDMDGGRPPPVVVSVVVVVVVVVSVVSSVD

Secondary structure (DSSP, 8-state):
---HHHHHHHHHS--EEEEEEEEEEGGGHHHHHHHHHHHTT-SSSPPP--EEEEEEEEEEETTEEEEEEEEEEEESSSTT-EEEEEEEEE-TT-TT-SSEEEEEEEEEE-TTHHHHHHHHT-EEEEEEEEEPPPTT---TTPPPSSSEEEEEEEEEE-TT-HHHHHHHHHHHHHHHHHHT-

Solvent-accessible surface area (backbone atoms only — not comparable to full-atom values): 10888 Å² total; per-residue (Å²): 133,81,57,71,68,58,58,51,49,62,71,68,40,52,37,32,31,41,39,44,77,50,72,44,45,64,94,48,45,66,64,49,52,57,46,50,26,65,72,67,74,49,77,86,62,82,82,80,84,51,38,30,44,38,39,34,31,37,34,80,47,99,88,44,98,64,64,52,52,38,38,38,38,32,28,73,80,48,76,82,47,26,36,44,31,40,64,48,74,62,69,88,80,54,92,86,57,89,44,49,47,25,41,36,48,79,42,82,47,58,82,65,53,61,59,52,40,48,75,77,58,36,39,82,74,53,71,51,74,52,64,68,85,62,97,86,70,81,64,94,85,69,82,77,94,59,87,49,45,82,45,78,50,76,46,71,33,50,86,89,58,65,67,54,49,56,52,53,50,52,54,51,48,62,59,50,66,58,74,80,112

Organism: Mytilus edulis (NCBI:txid6550)

Sequence (181 aa):
MMDPQLAQALKAAPTNEYLLQGSILDSSLEVLLCRLKGLCDHADSPEEKFVDHEMVYAIKNASIPQPLQYSVRHSLVQPENWQLRYLGHSEMGDKSRHTLIRNCVDVATSDNVLQFLHEVGFRLDHEFVVKMMQQGHTTDNLESIVPSYLVELSVLATAGQDAIAEDMKKLCRTTQTSCAA

pLDDT: mean 81.28, std 13.65, range [36.19, 96.81]

=== Feature glossary ===
Key to the feature types in this record:

Secondary structure (8-state, DSSP). Secondary structure is the local, repeating backbone conformation. DSSP classifies it into eight states by reading the hydrogen-bond network: three helix types (H, G, I), two β types (E, B), two non-regular types (T, S), and unstructured coil (-).

Backbone torsions (φ/ψ). Backbone dihedral angles. Every residue except chain termini has a φ (preceding-C → N → Cα → C) and a ψ (N → Cα → C → next-N). They are reported in degrees following the IUPAC sign convention. Secondary structure is essentially a statement about which (φ, ψ) basin each residue occupies.

Predicted aligned error. Predicted Aligned Error (PAE) is an AlphaFold confidence matrix: entry (i, j) is the expected error in the position of residue j, in ångströms, when the prediction is superimposed on the true structure at residue i. Low PAE within a block of residues means that block is internally rigid and well-predicted; high PAE between two blocks means their relative placement is uncertain even if each block individually is confident.

B-factor. B-factor (Debye–Waller factor) reflects atomic d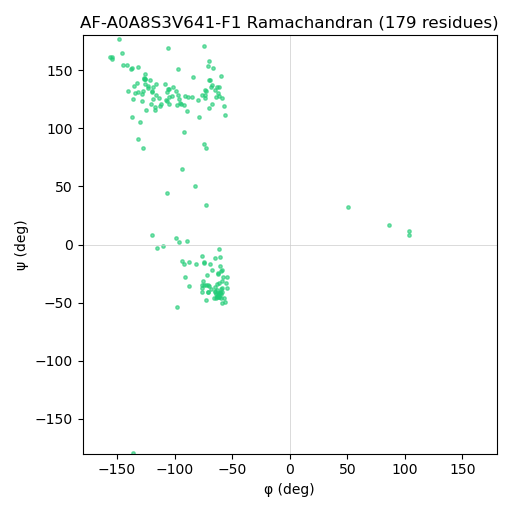isplacement in the crystal lattice. It is an experimental observable (units Å²), not a prediction; low values mean the atom is pinned down, high values mean it moves or is heterogeneous across the crystal.

Secondary structure (3-state, P-SEA). Three-state secondary structure (P-SEA) collapses the eight DSSP classes into helix (a), strand (b), and coil (c). P-SEA assigns these from Cα geometry alone — distances and angles — without requiring backbone oxygens, so it works on any Cα trace.

Sequence. Primary structure: the covalent order of the twenty standard amino acids along the backbone. Two proteins with the same sequence will (almost always) fold to the same structure; two with 30% identity often share a fold but not the details.

pLDDT. pLDDT is the predicted lDDT-Cα score: AlphaFold's confidence that the local environment of each residue (all inter-atomic distances within 15 Å) is correctly placed. It is a per-residue number between 0 and 100, with higher meaning more reliable.

InterPro / GO / CATH / organism. Functional annotations link the protein to curated databases. InterPro entries identify conserved domains and families by matching the sequence against member-database signatures (Pfam, PROSITE, CDD, …). Gene Ontology (GO) terms describe molecular function, biological process, and cellular component in a controlled vocabulary. CATH places the structure in a hierarchical fold classification (Class/Architecture/Topology/Homologous-superfamily). The organism is the source species.

Contact-map, Ramachandran, and PAE plots. Three diagnostic plots accompany the record. The Cα contact map visualizes the tertiary structure as a 2D adjacency matrix (8 Å cutoff, sequence-local contacts suppressed). The Ramachandran plot shows the distribution of backbone (φ, ψ) torsions, with points in the α and β basins reflecting secondary structure content. The PAE plot shows AlphaFold's inter-residue confidence as a color matrix.

mmCIF coordinates. The mmCIF table is the protein's shape written out atom by atom. For each backbone N, Cα, C, and carbonyl O, it records an (x, y, z) coordinate triple in Å plus the residue type, chain letter, and residue number.

Radius of gyration, Cα contacts, bounding box. Three whole-structure scalars: the radius of gyration (RMS distance of Cα from centroid, in Å), the count of Cα–Cα contacts (pairs closer than 8 Å and separated by more than four residues in sequence — i.e. tertiary, not local, contacts), and the bounding-box dimensions. Together they distinguish compact globular folds from extended fibres or disordered chains.

Foldseek 3Di. The Foldseek 3Di string encodes local tertiary geometry as a 20-letter alphabet — one character per residue — derived from the relative positions of nearby Cα atoms. Unlike the amino-acid sequence, 3Di is a direct function of the 3D structure, so two proteins with the same fold have similar 3Di strings even at low sequence identity.

Rendered structure images. Six rendered views show the 3D structure from the faces of a cube — i.e. along ±x, ±y, ±z. Rendering representation is drawn randomly per protein from cartoon (secondary-structure ribbons), sticks (backbone bonds), or molecular surface; coloring is either N→C rainbow (blue at the N-terminus through red at the C-terminus) or one color per chain.

Nearest PDB structures. The Foldseek neighbor list gives the closest experimentally determined structures in the PDB, ranked by structural alignment. TM-score near 1 means near-identical fold; near 0.3 means only rough topology match. This is how one finds what a novel AlphaFold prediction most resembles in the solved-structure universe.

Solvent-accessible surface area. SASA measures how much of the protein is reachable by solvent. It is computed by rolling a water-sized probe over the atomic surface and summing the exposed area (Å²). Per-residue SASA distinguishes core (buried, low SASA) from surface (exposed, high SASA) residues; total SASA is a whole-molecule size measure.